Protein AF-A0A498JSY7-F1 (afdb_monomer_lite)

Foldseek 3Di:
DADPPDDDDDDQAPLCVLQVCLVVVVLVVCVVVVNFKDKDWAPPPVPPDDPVVQVVVLVVLVAQKEWEDEPPDPCDRRGTIMMGTSVLSVVCSVVVVQFDKDWDQDFDWDWDCDPHDIDIDGDPGRPGIDIHTGNLSSLLVGDQSRYFYFYFDPDPDDGDGDGDDRHVVSVCCNVCVNDPPVVVVVVLVVCQVVVDPPRDPDDDPVVDDDPVCPQADPVQEHEDEDAAQVVVVVCLVVQNHYAYEYDPPHDPVRLVVNLVSCVVSVHHYPCNCPPDDDDPDD

Organism: Malus domestica (NCBI:txid3750)

Sequence (282 aa):
MKSPWEILQLPVGSGGVFSLLSSNNVPENLSEMGVEYIEVCSTNPGHLGANSLLLGFGNLWKSDVGIQIFKGRKDYEESFDFIFSTNLMTKLTKQIDKLQFYATPKQNSHVEMAGKEWVDVTPSSPNSYEFGCSIYSALKACPSNKLCIMEEVSEYGGAVAEEVDREEAGQALQEAPERPQGLRQAQLEKTKGRKFKGCVLMPNIGYGSDKKTRHYLPNHFKKFVVHNVKELELLMMHNRTYCAEIAHNVSTRKRKEIVERAAQLDVVVTNKLARLRSQEDE

InterPro domains:
  IPR001515 Large ribosomal subunit protein eL32 [PF01655] (191-271)
  IPR001515 Large ribosomal subunit protein eL32 [PTHR23413] (191-282)
  IPR001515 Large ribosomal subunit protein eL32 [SM01393] (179-271)
  IPR001515 Large ribosomal subunit protein eL32 [cd00513] (190-271)
  IPR029044 Nucleotide-diphospho-sugar transferases [G3DSA:3.90.550.10] (1-191)
  IPR029044 Nucleotide-diphospho-sugar transferases [SSF53448] (1-152)
  IPR036351 Large ribosomal subunit protein eL32 superfamily [SSF52042] (193-280)

Secondary structure (DSSP, 8-state):
--BTTB-------TTHHHHHHHTTTHHHHHHHTT--EEEEE-S-GGG-S--HHHHHHHHHTT-SEEEEEETT-S-TTTS-EEEEEHHHHHHHHH-GGGSPEEEEEE---EEEEETTEEEEE--SS--EEEEEE-GGGGGGGS-GGGEEEEEE--SSS---EEEPPHHHHHHHHHH-TT-HHHHHHHHHHHHHHHT-TTSPPPP-GGGPPPTTTTTB-TTS-EEEEESSHHHHHTTTTTTTTEEEEE-TT--HHHHHHHHHHHHHTT--BTTTTTT-PPP---

pLDDT: mean 78.06, std 16.82, range [34.41, 95.56]

Radius of gyration: 31.65 Å; chains: 1; bounding box: 64×55×86 Å

Structure (mmCIF, N/CA/C/O backbone):
data_AF-A0A498JSY7-F1
#
_entry.id   AF-A0A498JSY7-F1
#
loop_
_atom_site.group_PDB
_atom_site.id
_atom_site.type_symbol
_atom_site.label_atom_id
_atom_site.label_alt_id
_atom_site.label_comp_id
_atom_site.label_asym_id
_atom_site.label_entity_id
_atom_site.label_seq_id
_atom_site.pdbx_PDB_ins_code
_atom_site.Cartn_x
_atom_site.Cartn_y
_atom_site.Cartn_z
_atom_site.occupancy
_atom_site.B_iso_or_equiv
_atom_site.auth_seq_id
_atom_site.auth_comp_id
_atom_site.auth_asym_id
_atom_site.auth_atom_id
_atom_site.pdbx_PDB_model_num
ATOM 1 N N . MET A 1 1 ? 27.949 -5.636 -26.215 1.00 83.69 1 MET A N 1
ATOM 2 C CA . MET A 1 1 ? 27.368 -6.743 -27.006 1.00 83.69 1 MET A CA 1
ATOM 3 C C . MET A 1 1 ? 27.196 -7.952 -26.104 1.00 83.69 1 MET A C 1
ATOM 5 O O . MET A 1 1 ? 28.043 -8.130 -25.240 1.00 83.69 1 MET A O 1
ATOM 9 N N . LYS A 1 2 ? 26.134 -8.750 -26.263 1.00 85.62 2 LYS A N 1
ATOM 10 C CA . LYS A 1 2 ? 25.968 -10.009 -25.511 1.00 85.62 2 LYS A CA 1
ATOM 11 C C . LYS A 1 2 ? 26.846 -11.122 -26.089 1.00 85.62 2 LYS A C 1
ATOM 13 O O . LYS A 1 2 ? 27.372 -11.936 -25.347 1.00 85.62 2 LYS A O 1
ATOM 18 N N . SER A 1 3 ? 27.028 -11.117 -27.405 1.00 85.25 3 SER A N 1
ATOM 19 C CA . SER A 1 3 ? 27.998 -11.934 -28.139 1.00 85.25 3 SER A CA 1
ATOM 20 C C . SER A 1 3 ? 28.467 -11.151 -29.374 1.00 85.25 3 SER A C 1
ATOM 22 O O . SER A 1 3 ? 27.867 -10.118 -29.680 1.00 85.25 3 SER A O 1
ATOM 24 N N . PRO A 1 4 ? 29.501 -11.585 -30.116 1.00 85.38 4 PRO A N 1
ATOM 25 C CA . PRO A 1 4 ? 30.024 -10.825 -31.259 1.00 85.38 4 PRO A CA 1
ATOM 26 C C . PRO A 1 4 ? 28.986 -10.482 -32.342 1.00 85.38 4 PRO A C 1
ATOM 28 O O . PRO A 1 4 ? 29.168 -9.534 -33.101 1.00 85.38 4 PRO A O 1
ATOM 31 N N . TRP A 1 5 ? 27.884 -11.230 -32.396 1.00 87.25 5 TRP A N 1
ATOM 32 C CA . TRP A 1 5 ? 26.788 -11.073 -33.354 1.00 87.25 5 TRP A CA 1
ATOM 33 C C . TRP A 1 5 ? 25.429 -10.786 -32.689 1.00 87.25 5 TRP A C 1
ATOM 35 O O . TRP A 1 5 ? 24.420 -10.719 -33.385 1.00 87.25 5 TRP A O 1
ATOM 45 N N . GLU A 1 6 ? 25.371 -10.598 -31.365 1.00 89.44 6 GLU A N 1
ATOM 46 C CA . GLU A 1 6 ? 24.120 -10.376 -30.625 1.00 89.44 6 GLU A CA 1
ATOM 47 C C . GLU A 1 6 ? 24.194 -9.115 -29.755 1.00 89.44 6 GLU A C 1
ATOM 49 O O . GLU A 1 6 ? 25.065 -8.955 -28.889 1.00 89.44 6 GLU A O 1
ATOM 54 N N . ILE A 1 7 ? 23.235 -8.214 -29.962 1.00 89.12 7 ILE A N 1
ATOM 55 C CA . ILE A 1 7 ? 23.057 -7.026 -29.128 1.00 89.12 7 ILE A CA 1
ATOM 56 C C . ILE A 1 7 ? 22.356 -7.443 -27.835 1.00 89.12 7 ILE A C 1
ATOM 58 O O . ILE A 1 7 ? 21.435 -8.256 -27.847 1.00 89.12 7 ILE A O 1
ATOM 62 N N . LEU A 1 8 ? 22.783 -6.873 -26.708 1.00 84.94 8 LEU A N 1
ATOM 63 C CA . LEU A 1 8 ? 22.086 -7.069 -25.444 1.00 84.94 8 LEU A CA 1
ATOM 64 C C . LEU A 1 8 ? 20.728 -6.360 -25.512 1.00 84.94 8 LEU A C 1
ATOM 66 O O . LEU A 1 8 ? 20.677 -5.141 -25.668 1.00 84.94 8 LEU A O 1
ATOM 70 N N . GLN A 1 9 ? 19.647 -7.125 -25.406 1.00 86.81 9 GLN A N 1
ATOM 71 C CA . GLN A 1 9 ? 18.280 -6.614 -25.396 1.00 86.81 9 GLN A CA 1
ATOM 72 C C . GLN A 1 9 ? 17.588 -7.051 -24.107 1.00 86.81 9 GLN A C 1
ATOM 74 O O . GLN A 1 9 ? 17.725 -8.198 -23.681 1.00 86.81 9 GLN A O 1
ATOM 79 N N . LEU A 1 10 ? 16.850 -6.128 -23.500 1.00 85.06 10 LEU A N 1
ATOM 80 C CA . LEU A 1 10 ? 16.018 -6.361 -22.325 1.00 85.06 10 LEU A CA 1
ATOM 81 C C . LEU A 1 10 ? 14.614 -5.808 -22.599 1.00 85.06 10 LEU A C 1
ATOM 83 O O . LEU A 1 10 ? 14.477 -4.864 -23.385 1.00 85.06 10 LEU A O 1
ATOM 87 N N . PRO A 1 11 ? 13.565 -6.400 -22.004 1.00 86.25 11 PRO A N 1
ATOM 88 C CA . PRO A 1 11 ? 12.212 -5.887 -22.153 1.00 86.25 11 PRO A CA 1
ATOM 89 C C . PRO A 1 11 ? 12.101 -4.492 -21.533 1.00 86.25 11 PRO A C 1
ATOM 91 O O . PRO A 1 11 ? 12.600 -4.244 -20.442 1.00 86.25 11 PRO A O 1
ATOM 94 N N . VAL A 1 12 ? 11.373 -3.599 -22.201 1.00 86.69 12 VAL A N 1
ATOM 95 C CA . VAL A 1 12 ? 11.198 -2.194 -21.788 1.00 86.69 12 VAL A CA 1
ATOM 96 C C . VAL A 1 12 ? 10.297 -2.004 -20.556 1.00 86.69 12 VAL A C 1
ATOM 98 O O . VAL A 1 12 ? 9.972 -0.875 -20.218 1.00 86.69 12 VAL A O 1
ATOM 101 N N . GLY A 1 13 ? 9.857 -3.073 -19.888 1.00 87.44 13 GLY A N 1
ATOM 102 C CA . GLY A 1 13 ? 8.933 -3.012 -18.748 1.00 87.44 13 GLY A CA 1
ATOM 103 C C . GLY A 1 13 ? 7.445 -3.012 -19.132 1.00 87.44 13 GLY A C 1
ATOM 104 O O . GLY A 1 13 ? 7.068 -3.365 -20.252 1.00 87.44 13 GLY A O 1
ATOM 105 N N . SER A 1 14 ? 6.580 -2.638 -18.180 1.00 87.00 14 SER A N 1
ATOM 106 C CA . SER A 1 14 ? 5.113 -2.743 -18.297 1.00 87.00 14 SER A CA 1
ATOM 107 C C . SER A 1 14 ? 4.505 -1.826 -19.366 1.00 87.00 14 SER A C 1
ATOM 109 O O . SER A 1 14 ? 3.503 -2.180 -19.984 1.00 87.00 14 SER A O 1
ATOM 111 N N . GLY A 1 15 ? 5.142 -0.692 -19.666 1.00 87.12 15 GLY A N 1
ATOM 112 C CA . GLY A 1 15 ? 4.750 0.206 -20.757 1.00 87.12 15 GLY A CA 1
ATOM 113 C C . GLY A 1 15 ? 4.913 -0.410 -22.153 1.00 87.12 15 GLY A C 1
ATOM 114 O O . GLY A 1 15 ? 4.311 0.070 -23.113 1.00 87.12 15 GLY A O 1
ATOM 115 N N . GLY A 1 16 ? 5.650 -1.520 -22.278 1.00 87.62 16 GLY A N 1
ATOM 116 C CA . GLY A 1 16 ? 5.771 -2.273 -23.529 1.00 87.62 16 GLY A CA 1
ATOM 117 C C . GLY A 1 16 ? 4.441 -2.820 -24.063 1.00 87.62 16 GLY A C 1
ATOM 118 O O . GLY A 1 16 ? 4.337 -3.097 -25.260 1.00 87.62 16 GLY A O 1
ATOM 119 N N . VAL A 1 17 ? 3.405 -2.912 -23.218 1.00 88.62 17 VAL A N 1
ATOM 120 C CA . VAL A 1 17 ? 2.065 -3.381 -23.608 1.00 88.62 17 VAL A CA 1
ATOM 121 C C . VAL A 1 17 ? 1.465 -2.565 -24.759 1.00 88.62 17 VAL A C 1
ATOM 123 O O . VAL A 1 17 ? 0.857 -3.137 -25.659 1.00 88.62 17 VAL A O 1
ATOM 126 N N . PHE A 1 18 ? 1.698 -1.249 -24.805 1.00 89.50 18 PHE A N 1
ATOM 127 C CA . PHE A 1 18 ? 1.156 -0.388 -25.863 1.00 89.50 18 PHE A CA 1
ATOM 128 C C . PHE A 1 18 ? 1.780 -0.694 -27.231 1.00 89.50 18 PHE A C 1
ATOM 130 O O . PHE A 1 18 ? 1.082 -0.714 -28.243 1.00 89.50 18 PHE A O 1
ATOM 137 N N . SER A 1 19 ? 3.080 -1.000 -27.261 1.00 88.31 19 SER A N 1
ATOM 138 C CA . SER A 1 19 ? 3.775 -1.424 -28.483 1.00 88.31 19 SER A CA 1
ATOM 139 C C . SER A 1 19 ? 3.296 -2.802 -28.955 1.00 88.31 19 SER A C 1
ATOM 141 O O . SER A 1 19 ? 3.028 -3.013 -30.143 1.00 88.31 19 SER A O 1
ATOM 143 N N . LEU A 1 20 ? 3.098 -3.728 -28.010 1.00 88.38 20 LEU A N 1
ATOM 144 C CA . LEU A 1 20 ? 2.599 -5.073 -28.292 1.00 88.38 20 LEU A CA 1
ATOM 145 C C . LEU A 1 20 ? 1.181 -5.047 -28.888 1.00 88.38 20 LEU A C 1
ATOM 147 O O . LEU A 1 20 ? 0.911 -5.734 -29.871 1.00 88.38 20 LEU A O 1
ATOM 151 N N . LEU A 1 21 ? 0.289 -4.231 -28.319 1.00 87.94 21 LEU A N 1
ATOM 152 C CA . LEU A 1 21 ? -1.087 -4.078 -28.800 1.00 87.94 21 LEU A CA 1
ATOM 153 C C . LEU A 1 21 ? -1.153 -3.373 -30.163 1.00 87.94 21 LEU A C 1
ATOM 155 O O . LEU A 1 21 ? -1.973 -3.750 -31.001 1.00 87.94 21 LEU A O 1
ATOM 159 N N . SER A 1 22 ? -0.269 -2.397 -30.400 1.00 87.31 22 SER A N 1
ATOM 160 C CA . SER A 1 22 ? -0.161 -1.685 -31.682 1.00 87.31 22 SER A CA 1
ATOM 161 C C . SER A 1 22 ? 0.229 -2.622 -32.830 1.00 87.31 22 SER A C 1
ATOM 163 O O . SER A 1 22 ? -0.376 -2.591 -33.898 1.00 87.31 22 SER A O 1
ATOM 165 N N . SER A 1 23 ? 1.173 -3.537 -32.584 1.00 81.62 23 SER A N 1
ATOM 166 C CA . SER A 1 23 ? 1.742 -4.425 -33.612 1.00 81.62 23 SER A CA 1
ATOM 167 C C . SER A 1 23 ? 0.716 -5.336 -34.305 1.00 81.62 23 SER A C 1
ATOM 169 O O . SER A 1 23 ? 0.957 -5.790 -35.420 1.00 81.62 23 SER A O 1
ATOM 171 N N . ASN A 1 24 ? -0.430 -5.587 -33.667 1.00 79.50 24 ASN A N 1
ATOM 172 C CA . ASN A 1 24 ? -1.482 -6.479 -34.160 1.00 79.50 24 ASN A CA 1
ATOM 173 C C . ASN A 1 24 ? -2.818 -5.754 -34.435 1.00 79.50 24 ASN A C 1
ATOM 175 O O . ASN A 1 24 ? -3.828 -6.426 -34.644 1.00 79.50 24 ASN A O 1
ATOM 179 N N . ASN A 1 25 ? -2.851 -4.410 -34.397 1.00 84.69 25 ASN A N 1
ATOM 180 C CA . ASN A 1 25 ? -4.079 -3.593 -34.472 1.00 84.69 25 ASN A CA 1
ATOM 181 C C . ASN A 1 25 ? -5.187 -4.089 -33.521 1.00 84.69 25 ASN A C 1
ATOM 183 O O . ASN A 1 25 ? -6.375 -4.092 -33.845 1.00 84.69 25 ASN A O 1
ATOM 187 N N . VAL A 1 26 ? -4.791 -4.592 -32.347 1.00 88.44 26 VAL A N 1
ATOM 188 C CA . VAL A 1 26 ? -5.721 -5.221 -31.399 1.00 88.44 26 VAL A CA 1
ATOM 189 C C . VAL A 1 26 ? -6.769 -4.222 -30.906 1.00 88.44 26 VAL A C 1
ATOM 191 O O . VAL A 1 26 ? -7.946 -4.576 -30.920 1.00 88.44 26 VAL A O 1
ATOM 194 N N . PRO A 1 27 ? -6.416 -2.983 -30.508 1.00 87.81 27 PRO A N 1
ATOM 195 C CA . PRO A 1 27 ? -7.407 -2.020 -30.038 1.00 87.81 27 PRO A CA 1
ATOM 196 C C . PRO A 1 27 ? -8.436 -1.638 -31.107 1.00 87.81 27 PRO A C 1
ATOM 198 O O . PRO A 1 27 ? -9.611 -1.486 -30.782 1.00 87.81 27 PRO A O 1
ATOM 201 N N . GLU A 1 28 ? -8.019 -1.508 -32.369 1.00 88.38 28 GLU A N 1
ATOM 202 C CA . GLU A 1 28 ? -8.908 -1.242 -33.501 1.00 88.38 28 GLU A CA 1
ATOM 203 C C . GLU A 1 28 ? -9.890 -2.399 -33.716 1.00 88.38 28 GLU A C 1
ATOM 205 O O . GLU A 1 28 ? -11.099 -2.176 -33.739 1.00 88.38 28 GLU A O 1
ATOM 210 N N . ASN A 1 29 ? -9.388 -3.637 -33.764 1.00 91.00 29 ASN A N 1
ATOM 211 C CA . ASN A 1 29 ? -10.225 -4.827 -33.928 1.00 91.00 29 ASN A CA 1
ATOM 212 C C . ASN A 1 29 ? -11.233 -4.974 -32.775 1.00 91.00 29 ASN A C 1
ATOM 214 O O . ASN A 1 29 ? -12.403 -5.282 -32.993 1.00 91.00 29 ASN A O 1
ATOM 218 N N . LEU A 1 30 ? -10.803 -4.717 -31.535 1.00 91.12 30 LEU A N 1
ATOM 219 C CA . LEU A 1 30 ? -11.684 -4.746 -30.365 1.00 91.12 30 LEU A CA 1
ATOM 220 C C . LEU A 1 30 ? -12.754 -3.649 -30.437 1.00 91.12 30 LEU A C 1
ATOM 222 O O . LEU A 1 30 ? -13.912 -3.901 -30.103 1.00 91.12 30 LEU A O 1
ATOM 226 N N . SER A 1 31 ? -12.398 -2.458 -30.921 1.00 89.94 31 SER A N 1
ATOM 227 C CA . SER A 1 31 ? -13.361 -1.380 -31.144 1.00 89.94 31 SER A CA 1
ATOM 228 C C . SER A 1 31 ? -14.400 -1.748 -32.208 1.00 89.94 31 SER A C 1
ATOM 230 O O . SER A 1 31 ? -15.574 -1.434 -32.027 1.00 89.94 31 SER A O 1
ATOM 232 N N . GLU A 1 32 ? -14.007 -2.422 -33.293 1.00 91.25 32 GLU A N 1
ATOM 233 C CA . GLU A 1 32 ? -14.933 -2.910 -34.331 1.00 91.25 32 GLU A CA 1
ATOM 234 C C . GLU A 1 32 ? -15.887 -3.987 -33.800 1.00 91.25 32 GLU A C 1
ATOM 236 O O . GLU A 1 32 ? -17.057 -4.031 -34.177 1.00 91.25 32 GLU A O 1
ATOM 241 N N . MET A 1 33 ? -15.416 -4.815 -32.866 1.00 92.50 33 MET A N 1
ATOM 242 C CA . MET A 1 33 ? -16.235 -5.803 -32.158 1.00 92.50 33 MET A CA 1
ATOM 243 C C . MET A 1 33 ? -17.178 -5.183 -31.111 1.00 92.50 33 MET A C 1
ATOM 245 O O . MET A 1 33 ? -17.948 -5.911 -30.483 1.00 92.50 33 MET A O 1
ATOM 249 N N . GLY A 1 34 ? -17.138 -3.861 -30.911 1.00 90.44 34 GLY A N 1
ATOM 250 C CA . GLY A 1 34 ? -17.976 -3.154 -29.942 1.00 90.44 34 GLY A CA 1
ATOM 251 C C . GLY A 1 34 ? -17.471 -3.229 -28.499 1.00 90.44 34 GLY A C 1
ATOM 252 O O . GLY A 1 34 ? -18.245 -3.016 -27.570 1.00 90.44 34 GLY A O 1
ATOM 253 N N . VAL A 1 35 ? -16.189 -3.540 -28.284 1.00 91.44 35 VAL A N 1
ATOM 254 C CA . VAL A 1 35 ? -15.577 -3.494 -26.952 1.00 91.44 35 VAL A CA 1
ATOM 255 C C . VAL A 1 35 ? -15.316 -2.035 -26.569 1.00 91.44 35 VAL A C 1
ATOM 257 O O . VAL A 1 35 ? -14.652 -1.292 -27.291 1.00 91.44 35 VAL A O 1
ATOM 260 N N . GLU A 1 36 ? -15.828 -1.612 -25.415 1.00 89.06 36 GLU A N 1
ATOM 261 C CA . GLU A 1 36 ? -15.683 -0.228 -24.934 1.00 89.06 36 GLU A CA 1
ATOM 262 C C . GLU A 1 36 ? -14.443 -0.031 -24.050 1.00 89.06 36 GLU A C 1
ATOM 264 O O . GLU A 1 36 ? -13.826 1.040 -24.052 1.00 89.06 36 GLU A O 1
ATOM 269 N N . TYR A 1 37 ? -14.054 -1.078 -23.317 1.00 90.19 37 TYR A N 1
ATOM 270 C CA . TYR A 1 37 ? -13.011 -1.040 -22.296 1.00 90.19 37 TYR A CA 1
ATOM 271 C C . TYR A 1 37 ? -12.094 -2.263 -22.376 1.00 90.19 37 TYR A C 1
ATOM 273 O O . TYR A 1 37 ? -12.544 -3.375 -22.642 1.00 90.19 37 TYR A O 1
ATOM 281 N N . ILE A 1 38 ? -10.806 -2.048 -22.114 1.00 90.56 38 ILE A N 1
ATOM 282 C CA . ILE A 1 38 ? -9.756 -3.067 -22.068 1.00 90.56 38 ILE A CA 1
ATOM 283 C C . ILE A 1 38 ? -9.117 -3.021 -20.683 1.00 90.56 38 ILE A C 1
ATOM 285 O O . ILE A 1 38 ? -8.609 -1.979 -20.270 1.00 90.56 38 ILE A O 1
ATOM 289 N N . GLU A 1 39 ? -9.122 -4.150 -19.987 1.00 89.38 39 GLU A N 1
ATOM 290 C CA . GLU A 1 39 ? -8.428 -4.327 -18.713 1.00 89.38 39 GLU A CA 1
ATOM 291 C C . GLU A 1 39 ? -6.996 -4.823 -18.962 1.00 89.38 39 GLU A C 1
ATOM 293 O O . GLU A 1 39 ? -6.761 -5.718 -19.776 1.00 89.38 39 GLU A O 1
ATOM 298 N N . VAL A 1 40 ? -6.029 -4.208 -18.286 1.00 88.81 40 VAL A N 1
ATOM 299 C CA . VAL A 1 40 ? -4.604 -4.525 -18.345 1.00 88.81 40 VAL A CA 1
ATOM 300 C C . VAL A 1 40 ? -4.104 -4.673 -16.914 1.00 88.81 40 VAL A C 1
ATOM 302 O O . VAL A 1 40 ? -3.894 -3.686 -16.206 1.00 88.81 40 VAL A O 1
ATOM 305 N N . CYS A 1 41 ? -3.889 -5.915 -16.498 1.00 84.62 41 CYS A N 1
ATOM 306 C CA . CYS A 1 41 ? -3.487 -6.259 -15.142 1.00 84.62 41 CYS A CA 1
ATOM 307 C C . CYS A 1 41 ? -2.184 -7.071 -15.113 1.00 84.62 41 CYS A C 1
ATOM 309 O O . CYS A 1 41 ? -1.767 -7.683 -16.100 1.00 84.62 41 CYS A O 1
ATOM 311 N N . SER A 1 42 ? -1.515 -7.053 -13.961 1.00 79.62 42 SER A N 1
ATOM 312 C CA . SER A 1 42 ? -0.357 -7.907 -13.685 1.00 79.62 42 SER A CA 1
ATOM 313 C C . SER A 1 42 ? -0.785 -9.366 -13.477 1.00 79.62 42 SER A C 1
ATOM 315 O O . SER A 1 42 ? -1.835 -9.642 -12.904 1.00 79.62 42 SER A O 1
ATOM 317 N N . THR A 1 43 ? 0.066 -10.324 -13.856 1.00 73.00 43 THR A N 1
ATOM 318 C CA . THR A 1 43 ? -0.185 -11.777 -13.739 1.00 73.00 43 THR A CA 1
ATOM 319 C C . THR A 1 43 ? -0.182 -12.309 -12.300 1.00 73.00 43 THR A C 1
ATOM 321 O O . THR A 1 43 ? -0.254 -13.519 -12.080 1.00 73.00 43 THR A O 1
ATOM 324 N N . ASN A 1 44 ? -0.055 -11.436 -11.302 1.00 65.38 44 ASN A N 1
ATOM 325 C CA . ASN A 1 44 ? -0.045 -11.825 -9.899 1.00 65.38 44 ASN A CA 1
ATOM 326 C C . ASN A 1 44 ? -1.415 -12.412 -9.481 1.00 65.38 44 ASN A C 1
ATOM 328 O O . ASN A 1 44 ? -2.450 -11.802 -9.746 1.00 65.38 44 ASN A O 1
ATOM 332 N N . PRO A 1 45 ? -1.457 -13.554 -8.762 1.00 54.16 45 PRO A N 1
ATOM 333 C CA . PRO A 1 45 ? -2.689 -14.319 -8.514 1.00 54.16 45 PRO A CA 1
ATOM 334 C C . PRO A 1 45 ? -3.752 -13.595 -7.666 1.00 54.16 45 PRO A C 1
ATOM 336 O O . PRO A 1 45 ? -4.871 -14.082 -7.555 1.00 54.16 45 PRO A O 1
ATOM 339 N N . GLY A 1 46 ? -3.431 -12.432 -7.085 1.00 55.44 46 GLY A N 1
ATOM 340 C CA . GLY A 1 46 ? -4.398 -11.563 -6.401 1.00 55.44 46 GLY A CA 1
ATOM 341 C C . GLY A 1 46 ? -5.240 -10.675 -7.329 1.00 55.44 46 GLY A C 1
ATOM 342 O O . GLY A 1 46 ? -6.131 -10.000 -6.831 1.00 55.44 46 GLY A O 1
ATOM 343 N N . HIS A 1 47 ? -4.963 -10.668 -8.639 1.00 53.03 47 HIS A N 1
ATOM 344 C CA . HIS A 1 47 ? -5.623 -9.824 -9.652 1.00 53.03 47 HIS A CA 1
ATOM 345 C C . HIS A 1 47 ? -6.324 -10.659 -10.741 1.00 53.03 47 HIS A C 1
ATOM 347 O O . HIS A 1 47 ? -6.624 -10.166 -11.824 1.00 53.03 47 HIS A O 1
ATOM 353 N N . LEU A 1 48 ? -6.527 -11.961 -10.495 1.00 47.06 48 LEU A N 1
ATOM 354 C CA . LEU A 1 48 ? -7.018 -12.904 -11.497 1.00 47.06 48 LEU A CA 1
ATOM 355 C C . LEU A 1 48 ? -8.555 -12.922 -11.530 1.00 47.06 48 LEU A C 1
ATOM 357 O O . LEU A 1 48 ? -9.199 -13.746 -10.884 1.00 47.06 48 LEU A O 1
ATOM 361 N N . GLY A 1 49 ? -9.143 -12.002 -12.286 1.00 52.53 49 GLY A N 1
ATOM 362 C CA . GLY A 1 49 ? -10.579 -11.961 -12.559 1.00 52.53 49 GLY A CA 1
ATOM 363 C C . GLY A 1 49 ? -11.011 -10.560 -12.959 1.00 52.53 49 GLY A C 1
ATOM 364 O O . GLY A 1 49 ? -10.547 -9.605 -12.352 1.00 52.53 49 GLY A O 1
ATOM 365 N N . ALA A 1 50 ? -11.887 -10.448 -13.962 1.00 56.12 50 ALA A N 1
ATOM 366 C CA . ALA A 1 50 ? -12.382 -9.158 -14.433 1.00 56.12 50 ALA A CA 1
ATOM 367 C C . ALA A 1 50 ? -12.924 -8.340 -13.256 1.00 56.12 50 ALA A C 1
ATOM 369 O O . ALA A 1 50 ? -13.943 -8.726 -12.659 1.00 56.12 50 ALA A O 1
ATOM 370 N N . ASN A 1 51 ? -12.257 -7.234 -12.909 1.00 65.44 51 ASN A N 1
ATOM 371 C CA . ASN A 1 51 ? -12.669 -6.379 -11.805 1.00 65.44 51 ASN A CA 1
ATOM 372 C C . ASN A 1 51 ? -13.941 -5.629 -12.205 1.00 65.44 51 ASN A C 1
ATOM 374 O O . ASN A 1 51 ? -13.944 -4.468 -12.609 1.00 65.44 51 ASN A O 1
ATOM 378 N N . SER A 1 52 ? -15.072 -6.322 -12.061 1.00 70.81 52 SER A N 1
ATOM 379 C CA . SER A 1 52 ? -16.406 -5.838 -12.428 1.00 70.81 52 SER A CA 1
ATOM 380 C C . SER A 1 52 ? -16.756 -4.540 -11.694 1.00 70.81 52 SER A C 1
ATOM 382 O O . SER A 1 52 ? -17.504 -3.715 -12.213 1.00 70.81 52 SER A O 1
ATOM 384 N N . LEU A 1 53 ? -16.180 -4.336 -10.503 1.00 73.75 53 LEU A N 1
ATOM 385 C CA . LEU A 1 53 ? -16.288 -3.096 -9.737 1.00 73.75 53 LEU A CA 1
ATOM 386 C C . LEU A 1 53 ? -15.529 -1.943 -10.398 1.00 73.75 53 LEU A C 1
ATOM 388 O O . LEU A 1 53 ? -16.113 -0.877 -10.573 1.00 73.75 53 LEU A O 1
ATOM 392 N N . LEU A 1 54 ? -14.275 -2.154 -10.812 1.00 76.31 54 LEU A N 1
ATOM 393 C CA . LEU A 1 54 ? -13.482 -1.132 -11.498 1.00 76.31 54 LEU A CA 1
ATOM 394 C C . LEU A 1 54 ? -14.115 -0.770 -12.845 1.00 76.31 54 LEU A C 1
ATOM 396 O O . LEU A 1 54 ? -14.243 0.410 -13.165 1.00 76.31 54 LEU A O 1
ATOM 400 N N . LEU A 1 55 ? -14.579 -1.774 -13.597 1.00 81.19 55 LEU A N 1
ATOM 401 C CA . LEU A 1 55 ? -15.269 -1.577 -14.871 1.00 81.19 55 LEU A CA 1
ATOM 402 C C . LEU A 1 55 ? -16.590 -0.817 -14.687 1.00 81.19 55 LEU A C 1
ATOM 404 O O . LEU A 1 55 ? -16.851 0.156 -15.393 1.00 81.19 55 LEU A O 1
ATOM 408 N N . GLY A 1 56 ? -17.415 -1.232 -13.720 1.00 78.06 56 GLY A N 1
ATOM 409 C CA . GLY A 1 56 ? -18.679 -0.566 -13.403 1.00 78.06 56 GLY A CA 1
ATOM 410 C C . GLY A 1 56 ? -18.475 0.879 -12.950 1.00 78.06 56 GLY A C 1
ATOM 411 O O . GLY A 1 56 ? -19.203 1.773 -13.381 1.00 78.06 56 GLY A O 1
ATOM 412 N N . PHE A 1 57 ? -17.446 1.125 -12.138 1.00 72.62 57 PHE A N 1
ATOM 413 C CA . PHE A 1 57 ? -17.069 2.461 -11.694 1.00 72.62 57 PHE A CA 1
ATOM 414 C C . PHE A 1 57 ? -16.580 3.319 -12.868 1.00 72.62 57 PHE A C 1
ATOM 416 O O . PHE A 1 57 ? -17.080 4.425 -13.066 1.00 72.62 57 PHE A O 1
ATOM 423 N N . GLY A 1 58 ? -15.678 2.798 -13.703 1.00 74.81 58 GLY A N 1
ATOM 424 C CA . GLY A 1 58 ? -15.184 3.492 -14.894 1.00 74.81 58 GLY A CA 1
ATOM 425 C C . GLY A 1 58 ? -16.299 3.873 -15.872 1.00 74.81 58 GLY A C 1
ATOM 426 O O . GLY A 1 58 ? -16.316 5.001 -16.369 1.00 74.81 58 GLY A O 1
ATOM 427 N N . ASN A 1 59 ? -17.273 2.981 -16.084 1.00 80.44 59 ASN A N 1
ATOM 428 C CA . ASN A 1 59 ? -18.428 3.245 -16.943 1.00 80.44 59 ASN A CA 1
ATOM 429 C C . ASN A 1 59 ? -19.372 4.306 -16.343 1.00 80.44 59 ASN A C 1
ATOM 431 O O . ASN A 1 59 ? -19.765 5.248 -17.032 1.00 80.44 59 ASN A O 1
ATOM 435 N N . LEU A 1 60 ? -19.679 4.221 -15.040 1.00 76.06 60 LEU A N 1
ATOM 436 C CA . LEU A 1 60 ? -20.501 5.223 -14.346 1.00 76.06 60 LEU A CA 1
ATOM 437 C C . LEU A 1 60 ? -19.929 6.639 -14.507 1.00 76.06 60 LEU A C 1
ATOM 439 O O . LEU A 1 60 ? -20.677 7.598 -14.713 1.00 76.06 60 LEU A O 1
ATOM 443 N N . TRP A 1 61 ? -18.603 6.760 -14.450 1.00 70.88 61 TRP A N 1
ATOM 444 C CA . TRP A 1 61 ? -17.898 8.034 -14.566 1.00 70.88 61 TRP A CA 1
ATOM 445 C C . TRP A 1 61 ? -17.526 8.424 -15.998 1.00 70.88 61 TRP A C 1
ATOM 447 O O . TRP A 1 61 ? -17.017 9.526 -16.206 1.00 70.88 61 TRP A O 1
ATOM 457 N N . LYS A 1 62 ? -17.806 7.568 -16.992 1.00 82.75 62 LYS A N 1
ATOM 458 C CA . LYS A 1 62 ? -17.375 7.740 -18.391 1.00 82.75 62 LYS A CA 1
ATOM 459 C C . LYS A 1 62 ? -15.883 8.083 -18.488 1.00 82.75 62 LYS A C 1
ATOM 461 O O . LYS A 1 62 ? -15.485 8.975 -19.253 1.00 82.75 62 LYS A O 1
ATOM 466 N N . SER A 1 63 ? -15.086 7.403 -17.669 1.00 84.25 63 SER A N 1
ATOM 467 C CA . SER A 1 63 ? -13.643 7.593 -17.567 1.00 84.25 63 SER A CA 1
ATOM 468 C C . SER A 1 63 ? -12.922 6.948 -18.744 1.00 84.25 63 SER A C 1
ATOM 470 O O . SER A 1 63 ? -13.361 5.925 -19.267 1.00 84.25 63 SER A O 1
ATOM 472 N N . ASP A 1 64 ? -11.805 7.548 -19.148 1.00 87.00 64 ASP A N 1
ATOM 473 C CA . ASP A 1 64 ? -10.943 7.008 -20.200 1.00 87.00 64 ASP A CA 1
ATOM 474 C C . ASP A 1 64 ? -9.875 6.073 -19.604 1.00 87.00 64 ASP A C 1
ATOM 476 O O . ASP A 1 64 ? -9.429 5.148 -20.283 1.00 87.00 64 ASP A O 1
ATOM 480 N N . VAL A 1 65 ? -9.499 6.290 -18.334 1.00 88.94 65 VAL A N 1
ATOM 481 C CA . VAL A 1 65 ? -8.614 5.413 -17.552 1.00 88.94 65 VAL A CA 1
ATOM 482 C C . VAL A 1 65 ? -9.209 5.156 -16.174 1.00 88.94 65 VAL A C 1
ATOM 484 O O . VAL A 1 65 ? -9.596 6.099 -15.484 1.00 88.94 65 VAL A O 1
ATOM 487 N N . GLY A 1 66 ? -9.207 3.898 -15.749 1.00 86.12 66 GLY A N 1
ATOM 488 C CA . GLY A 1 66 ? -9.420 3.469 -14.375 1.00 86.12 66 GLY A CA 1
ATOM 489 C C . GLY A 1 66 ? -8.187 2.787 -13.805 1.00 86.12 66 GLY A C 1
ATOM 490 O O . GLY A 1 66 ? -7.517 2.046 -14.515 1.00 86.12 66 GLY A O 1
ATOM 491 N N . ILE A 1 67 ? -7.883 3.039 -12.533 1.00 85.50 67 ILE A N 1
ATOM 492 C CA . ILE A 1 67 ? -6.775 2.396 -11.818 1.00 85.50 67 ILE A CA 1
ATOM 493 C C . ILE A 1 67 ? -7.293 1.839 -10.501 1.00 85.50 67 ILE A C 1
ATOM 495 O O . ILE A 1 67 ? -7.927 2.572 -9.739 1.00 85.50 67 ILE A O 1
ATOM 499 N N . GLN A 1 68 ? -6.962 0.588 -10.197 1.00 78.62 68 GLN A N 1
ATOM 500 C CA . GLN A 1 68 ? -7.154 0.027 -8.864 1.00 78.62 68 GLN A CA 1
ATOM 501 C C . GLN A 1 68 ? -5.850 0.053 -8.068 1.00 78.62 68 GLN A C 1
ATOM 503 O O . GLN A 1 68 ? -4.802 -0.411 -8.519 1.00 78.62 68 GLN A O 1
ATOM 508 N N . ILE A 1 69 ? -5.914 0.625 -6.866 1.00 73.75 69 ILE A N 1
ATOM 509 C CA . ILE A 1 69 ? -4.778 0.747 -5.952 1.00 73.75 69 ILE A CA 1
ATOM 510 C C . ILE A 1 69 ? -5.037 -0.117 -4.717 1.00 73.75 69 ILE A C 1
ATOM 512 O O . ILE A 1 69 ? -6.071 0.001 -4.061 1.00 73.75 69 ILE A O 1
ATOM 516 N N . PHE A 1 70 ? -4.060 -0.958 -4.375 1.00 66.06 70 PHE A N 1
ATOM 517 C CA . PHE A 1 70 ? -4.121 -1.859 -3.225 1.00 66.06 70 PHE A CA 1
ATOM 518 C C . PHE A 1 70 ? -3.415 -1.256 -2.007 1.00 66.06 70 PHE A C 1
ATOM 520 O O . PHE A 1 70 ? -2.253 -0.833 -2.067 1.00 66.06 70 PHE A O 1
ATOM 527 N N . LYS A 1 71 ? -4.095 -1.258 -0.860 1.00 57.38 71 LYS A N 1
ATOM 528 C CA . LYS A 1 71 ? -3.531 -0.793 0.410 1.00 57.38 71 LYS A CA 1
ATOM 529 C C . LYS A 1 71 ? -2.437 -1.753 0.906 1.00 57.38 71 LYS A C 1
ATOM 531 O O . LYS A 1 71 ? -2.643 -2.956 1.008 1.00 57.38 71 LYS A O 1
ATOM 536 N N . GLY A 1 72 ? -1.266 -1.216 1.262 1.00 52.69 72 GLY A N 1
ATOM 537 C CA . GLY A 1 72 ? -0.220 -1.953 1.992 1.00 52.69 72 GLY A CA 1
ATOM 538 C C . GLY A 1 72 ? 0.906 -2.590 1.166 1.00 52.69 72 GLY A C 1
ATOM 539 O O . GLY A 1 72 ? 1.875 -3.046 1.771 1.00 52.69 72 GLY A O 1
ATOM 540 N N . ARG A 1 73 ? 0.861 -2.570 -0.175 1.00 52.19 73 ARG A N 1
ATOM 541 C CA . ARG A 1 73 ? 2.012 -2.974 -1.007 1.00 52.19 73 ARG A CA 1
ATOM 542 C C . ARG A 1 73 ? 2.930 -1.785 -1.313 1.00 52.19 73 ARG A C 1
ATOM 544 O O . ARG A 1 73 ? 2.463 -0.665 -1.547 1.00 52.19 73 ARG A O 1
ATOM 551 N N . LYS A 1 74 ? 4.244 -2.026 -1.250 1.00 51.06 74 LYS A N 1
ATOM 552 C CA . LYS A 1 74 ? 5.290 -1.039 -1.576 1.00 51.06 74 LYS A CA 1
ATOM 553 C C . LYS A 1 74 ? 5.713 -1.098 -3.048 1.00 51.06 74 LYS A C 1
ATOM 555 O O . LYS A 1 74 ? 6.245 -0.108 -3.542 1.00 51.06 74 LYS A O 1
ATOM 560 N N . ASP A 1 75 ? 5.395 -2.193 -3.734 1.00 55.47 75 ASP A N 1
ATOM 561 C CA . ASP A 1 75 ? 5.889 -2.490 -5.079 1.00 55.47 75 ASP A CA 1
ATOM 562 C C . ASP A 1 75 ? 4.791 -2.203 -6.115 1.00 55.47 75 ASP A C 1
ATOM 564 O O . ASP A 1 75 ? 4.005 -3.072 -6.493 1.00 55.47 75 ASP A O 1
ATOM 568 N N . TYR A 1 76 ? 4.686 -0.933 -6.521 1.00 57.19 76 TYR A N 1
ATOM 569 C CA . TYR A 1 76 ? 3.650 -0.445 -7.446 1.00 57.19 76 TYR A CA 1
ATOM 570 C C . TYR A 1 76 ? 3.833 -0.953 -8.885 1.00 57.19 76 TYR A C 1
ATOM 572 O O . TYR A 1 76 ? 2.861 -1.042 -9.627 1.00 57.19 76 TYR A O 1
ATOM 580 N N . GLU A 1 77 ? 5.053 -1.321 -9.287 1.00 59.25 77 GLU A N 1
ATOM 581 C CA . GLU A 1 77 ? 5.312 -1.842 -10.638 1.00 59.25 77 GLU A CA 1
ATOM 582 C C . GLU A 1 77 ? 4.931 -3.318 -10.811 1.00 59.25 77 GLU A C 1
ATOM 584 O O . GLU A 1 77 ? 4.628 -3.743 -11.923 1.00 59.25 77 GLU A O 1
ATOM 589 N N . GLU A 1 78 ? 4.896 -4.102 -9.729 1.00 60.97 78 GLU A N 1
ATOM 590 C CA . GLU A 1 78 ? 4.621 -5.546 -9.793 1.00 60.97 78 GLU A CA 1
ATOM 591 C C . GLU A 1 78 ? 3.120 -5.877 -9.701 1.00 60.97 78 GLU A C 1
ATOM 593 O O . GLU A 1 78 ? 2.685 -6.990 -10.010 1.00 60.97 78 GLU A O 1
ATOM 598 N N . SER A 1 79 ? 2.306 -4.919 -9.259 1.00 70.81 79 SER A N 1
ATOM 599 C CA . SER A 1 79 ? 0.914 -5.115 -8.848 1.00 70.81 79 SER A CA 1
ATOM 600 C C . SER A 1 79 ? 0.059 -3.950 -9.341 1.00 70.81 79 SER A C 1
ATOM 602 O O . SER A 1 79 ? -0.315 -3.071 -8.561 1.00 70.81 79 SER A O 1
ATOM 604 N N . PHE A 1 80 ? -0.254 -3.949 -10.634 1.00 77.44 80 PHE A N 1
ATOM 605 C CA . PHE A 1 80 ? -1.141 -2.964 -11.240 1.00 77.44 80 PHE A CA 1
ATOM 606 C C . PHE A 1 80 ? -2.375 -3.612 -11.856 1.00 77.44 80 PHE A C 1
ATOM 608 O O . PHE A 1 80 ? -2.328 -4.749 -12.333 1.00 77.44 80 PHE A O 1
ATOM 615 N N . ASP A 1 81 ? -3.456 -2.841 -11.865 1.00 83.81 81 ASP A N 1
ATOM 616 C CA . ASP A 1 81 ? -4.685 -3.162 -12.565 1.00 83.81 81 ASP A CA 1
ATOM 617 C C . ASP A 1 81 ? -5.294 -1.874 -13.126 1.00 83.81 81 ASP A C 1
ATOM 619 O O . ASP A 1 81 ? -5.592 -0.923 -12.390 1.00 83.81 81 ASP A O 1
ATOM 623 N N . PHE A 1 82 ? -5.364 -1.825 -14.450 1.00 87.69 82 PHE A N 1
ATOM 624 C CA . PHE A 1 82 ? -5.796 -0.675 -15.218 1.00 87.69 82 PHE A CA 1
ATOM 625 C C . PHE A 1 82 ? -6.952 -1.054 -16.126 1.00 87.69 82 PHE A C 1
ATOM 627 O O . PHE A 1 82 ? -6.910 -2.070 -16.807 1.00 87.69 82 PHE A O 1
ATOM 634 N N . ILE A 1 83 ? -7.918 -0.155 -16.256 1.00 90.06 83 ILE A N 1
ATOM 635 C CA . ILE A 1 83 ? -8.917 -0.204 -17.317 1.00 90.06 83 ILE A CA 1
ATOM 636 C C . ILE A 1 83 ? -8.705 0.991 -18.229 1.00 90.06 83 ILE A C 1
ATOM 638 O O . ILE A 1 83 ? -8.624 2.127 -17.774 1.00 90.06 83 ILE A O 1
ATOM 642 N N . PHE A 1 84 ? -8.643 0.746 -19.528 1.00 91.25 84 PHE A N 1
ATOM 643 C CA . PHE A 1 84 ? -8.527 1.775 -20.547 1.00 91.25 84 PHE A CA 1
ATOM 644 C C . PHE A 1 84 ? -9.744 1.730 -21.458 1.00 91.25 84 PHE A C 1
ATOM 646 O O . PHE A 1 84 ? -10.146 0.660 -21.908 1.00 91.25 84 PHE A O 1
ATOM 653 N N . SER A 1 85 ? -10.302 2.888 -21.797 1.00 91.19 85 SER A N 1
ATOM 654 C CA . SER A 1 85 ? -11.235 2.965 -22.920 1.00 91.19 85 SER A CA 1
ATOM 655 C C . SER A 1 85 ? -10.516 2.586 -24.218 1.00 91.19 85 SER A C 1
ATOM 657 O O . SER A 1 85 ? -9.368 2.987 -24.437 1.00 91.19 85 SER A O 1
ATOM 659 N N . THR A 1 86 ? -11.195 1.876 -25.120 1.00 90.25 86 THR A N 1
ATOM 660 C CA . THR A 1 86 ? -10.663 1.544 -26.454 1.00 90.25 86 THR A CA 1
ATOM 661 C C . THR A 1 86 ? -10.266 2.788 -27.253 1.00 90.25 86 THR A C 1
ATOM 663 O O . THR A 1 86 ? -9.241 2.787 -27.938 1.00 90.25 86 THR A O 1
ATOM 666 N N . ASN A 1 87 ? -10.981 3.902 -27.078 1.00 88.69 87 ASN A N 1
ATOM 667 C CA . ASN A 1 87 ? -10.641 5.194 -27.683 1.00 88.69 87 ASN A CA 1
ATOM 668 C C . ASN A 1 87 ? -9.292 5.742 -27.198 1.00 88.69 87 ASN A C 1
ATOM 670 O O . ASN A 1 87 ? -8.503 6.275 -27.979 1.00 88.69 87 ASN A O 1
ATOM 674 N N . LEU A 1 88 ? -9.009 5.623 -25.900 1.00 89.31 88 LEU A N 1
ATOM 675 C CA . LEU A 1 88 ? -7.726 6.059 -25.361 1.00 89.31 88 LEU A CA 1
ATOM 676 C C . LEU A 1 88 ? -6.618 5.070 -25.721 1.00 89.31 88 LEU A C 1
ATOM 678 O O . LEU A 1 88 ? -5.518 5.498 -26.061 1.00 89.31 88 LEU A O 1
ATOM 682 N N . MET A 1 89 ? -6.907 3.768 -25.701 1.00 90.19 89 MET A N 1
ATOM 683 C CA . MET A 1 89 ? -5.943 2.735 -26.068 1.00 90.19 89 MET A CA 1
ATOM 684 C C . MET A 1 89 ? -5.474 2.904 -27.519 1.00 90.19 89 MET A C 1
ATOM 686 O O . MET A 1 89 ? -4.274 2.960 -27.759 1.00 90.19 89 MET A O 1
ATOM 690 N N . THR A 1 90 ? -6.393 3.099 -28.472 1.00 89.50 90 THR A N 1
ATOM 691 C CA . THR A 1 90 ? -6.055 3.384 -29.884 1.00 89.50 90 THR A CA 1
ATOM 692 C C . THR A 1 90 ? -5.255 4.681 -30.048 1.00 89.50 90 THR A C 1
ATOM 694 O O . THR A 1 90 ? -4.381 4.788 -30.909 1.00 89.50 90 THR A O 1
ATOM 697 N N . LYS A 1 91 ? -5.517 5.700 -29.219 1.00 89.06 91 LYS A N 1
ATOM 698 C CA . LYS A 1 91 ? -4.725 6.937 -29.208 1.00 89.06 91 LYS A CA 1
ATOM 699 C C . LYS A 1 91 ? -3.307 6.693 -28.682 1.00 89.06 91 LYS A C 1
ATOM 701 O O . LYS A 1 91 ? -2.361 7.230 -29.251 1.00 89.06 91 LYS A O 1
ATOM 706 N N . LEU A 1 92 ? -3.159 5.897 -27.624 1.00 88.75 92 LEU A N 1
ATOM 707 C CA . LEU A 1 92 ? -1.872 5.549 -27.018 1.00 88.75 92 LEU A CA 1
ATOM 708 C C . LEU A 1 92 ? -1.017 4.680 -27.948 1.00 88.75 92 LEU A C 1
ATOM 710 O O . LEU A 1 92 ? 0.169 4.958 -28.102 1.00 88.75 92 LEU A O 1
ATOM 714 N N . THR A 1 93 ? -1.606 3.697 -28.634 1.00 88.38 93 THR A N 1
ATOM 715 C CA . THR A 1 93 ? -0.887 2.850 -29.605 1.00 88.38 93 THR A CA 1
ATOM 716 C C . THR A 1 93 ? -0.405 3.617 -30.837 1.00 88.38 93 THR A C 1
ATOM 718 O O . THR A 1 93 ? 0.580 3.215 -31.455 1.00 88.38 93 THR A O 1
ATOM 721 N N . LYS A 1 94 ? -1.053 4.740 -31.172 1.00 87.19 94 LYS A N 1
ATOM 722 C CA . LYS A 1 94 ? -0.635 5.666 -32.241 1.00 87.19 94 LYS A CA 1
ATOM 723 C C . LYS A 1 94 ? 0.355 6.737 -31.778 1.00 87.19 94 LYS A C 1
ATOM 725 O O . LYS A 1 94 ? 0.989 7.362 -32.620 1.00 87.19 94 LYS A O 1
ATOM 730 N N . GLN A 1 95 ? 0.471 6.974 -30.469 1.00 84.50 95 GLN A N 1
ATOM 731 C CA . GLN A 1 95 ? 1.316 8.015 -29.864 1.00 84.50 95 GLN A CA 1
ATOM 732 C C . GLN A 1 95 ? 2.350 7.413 -28.900 1.00 84.50 95 GLN A C 1
ATOM 734 O O . GLN A 1 95 ? 2.569 7.930 -27.802 1.00 84.50 95 GLN A O 1
ATOM 739 N N . ILE A 1 96 ? 2.971 6.298 -29.298 1.00 80.88 96 ILE A N 1
ATOM 740 C CA . ILE A 1 96 ? 3.972 5.574 -28.492 1.00 80.88 96 ILE A CA 1
ATOM 741 C C . ILE A 1 96 ? 5.192 6.459 -28.193 1.00 80.88 96 ILE A C 1
ATOM 743 O O . ILE A 1 96 ? 5.793 6.355 -27.128 1.00 80.88 96 ILE A O 1
ATOM 747 N N . ASP A 1 97 ? 5.521 7.378 -29.098 1.00 78.81 97 ASP A N 1
ATOM 748 C CA . ASP A 1 97 ? 6.600 8.361 -28.978 1.00 78.81 97 ASP A CA 1
ATOM 749 C C . ASP A 1 97 ? 6.432 9.326 -27.792 1.00 78.81 97 ASP A C 1
ATOM 751 O O . ASP A 1 97 ? 7.410 9.905 -27.322 1.00 78.81 97 ASP A O 1
ATOM 755 N N . LYS A 1 98 ? 5.207 9.479 -27.274 1.00 80.00 98 LYS A N 1
ATOM 756 C CA . LYS A 1 98 ? 4.914 10.327 -26.110 1.00 80.00 98 LYS A CA 1
ATOM 757 C C . LYS A 1 98 ? 5.039 9.599 -24.775 1.00 80.00 98 LYS A C 1
ATOM 759 O O . LYS A 1 98 ? 4.911 10.242 -23.730 1.00 80.00 98 LYS A O 1
ATOM 764 N N . LEU A 1 99 ? 5.252 8.283 -24.787 1.00 82.62 99 LEU A N 1
ATOM 765 C CA . LEU A 1 99 ? 5.490 7.532 -23.561 1.00 82.62 99 LEU A CA 1
ATOM 766 C C . LEU A 1 99 ? 6.834 7.949 -22.964 1.00 82.62 99 LEU A C 1
ATOM 768 O O . LEU A 1 99 ? 7.838 8.111 -23.655 1.00 82.62 99 LEU A O 1
ATOM 772 N N . GLN A 1 100 ? 6.845 8.142 -21.649 1.00 84.12 100 GLN A N 1
ATOM 773 C CA . GLN A 1 100 ? 8.060 8.521 -20.950 1.00 84.12 100 GLN A CA 1
ATOM 774 C C . GLN A 1 100 ? 8.942 7.291 -20.742 1.00 84.12 100 GLN A C 1
ATOM 776 O O . GLN A 1 100 ? 8.539 6.333 -20.079 1.00 84.12 100 GLN A O 1
ATOM 781 N N . PHE A 1 101 ? 10.166 7.371 -21.256 1.00 86.75 101 PHE A N 1
ATOM 782 C CA . PHE A 1 101 ? 11.234 6.431 -20.949 1.00 86.75 101 PHE A CA 1
ATOM 783 C C . PHE A 1 101 ? 12.115 6.985 -19.832 1.00 86.75 101 PHE A C 1
ATOM 785 O O . PHE A 1 101 ? 12.377 8.189 -19.765 1.00 86.75 101 PHE A O 1
ATOM 792 N N . TYR A 1 102 ? 12.590 6.101 -18.965 1.00 87.19 102 TYR A N 1
ATOM 793 C CA . TYR A 1 102 ? 13.621 6.394 -17.978 1.00 87.19 102 TYR A CA 1
ATOM 794 C C . TYR A 1 102 ? 14.832 5.498 -18.227 1.00 87.19 102 TYR A C 1
ATOM 796 O O . TYR A 1 102 ? 14.710 4.389 -18.744 1.00 87.19 102 TYR A O 1
ATOM 804 N N . ALA A 1 103 ? 16.015 6.005 -17.888 1.00 90.19 103 ALA A N 1
ATOM 805 C CA . ALA A 1 103 ? 17.272 5.289 -18.043 1.00 90.19 103 ALA A CA 1
ATOM 806 C C . ALA A 1 103 ? 17.818 4.929 -16.661 1.00 90.19 103 ALA A C 1
ATOM 808 O O . ALA A 1 103 ? 18.091 5.811 -15.844 1.00 90.19 103 ALA A O 1
ATOM 809 N N . THR A 1 104 ? 17.998 3.638 -16.402 1.00 88.06 104 THR A N 1
ATOM 810 C CA . THR A 1 104 ? 18.574 3.143 -15.152 1.00 88.06 104 THR A CA 1
ATOM 811 C C . THR A 1 104 ? 20.011 2.684 -15.402 1.00 88.06 104 THR A C 1
ATOM 813 O O . THR A 1 104 ? 20.228 1.832 -16.265 1.00 88.06 104 THR A O 1
ATOM 816 N N . PRO A 1 105 ? 21.014 3.217 -14.680 1.00 91.44 105 PRO A N 1
ATOM 817 C CA . PRO A 1 105 ? 22.390 2.760 -14.827 1.00 91.44 105 PRO A CA 1
ATOM 818 C C . PRO A 1 105 ? 22.511 1.309 -14.352 1.00 91.44 105 PRO A C 1
ATOM 820 O O . PRO A 1 105 ? 22.136 0.975 -13.225 1.00 91.44 105 PRO A O 1
ATOM 823 N N . LYS A 1 106 ? 23.041 0.442 -15.216 1.00 88.62 106 LYS A N 1
ATOM 824 C CA . LYS A 1 106 ? 23.191 -0.992 -14.964 1.00 88.62 106 LYS A CA 1
ATOM 825 C C . LYS A 1 106 ? 24.579 -1.483 -15.342 1.00 88.62 106 LYS A C 1
ATOM 827 O O . LYS A 1 106 ? 25.220 -1.008 -16.283 1.00 88.62 106 LYS A O 1
ATOM 832 N N . GLN A 1 107 ? 25.025 -2.465 -14.573 1.00 90.50 107 GLN A N 1
ATOM 833 C CA . GLN A 1 107 ? 26.252 -3.201 -14.814 1.00 90.50 107 GLN A CA 1
ATOM 834 C C . GLN A 1 107 ? 25.901 -4.441 -15.633 1.00 90.50 107 GLN A C 1
ATOM 836 O O . GLN A 1 107 ? 25.223 -5.334 -15.132 1.00 90.50 107 GLN A O 1
ATOM 841 N N . ASN A 1 108 ? 26.348 -4.480 -16.885 1.00 87.56 108 ASN A N 1
ATOM 842 C CA . ASN A 1 108 ? 26.106 -5.601 -17.783 1.00 87.56 108 ASN A CA 1
ATOM 843 C C . ASN A 1 108 ? 27.437 -6.157 -18.290 1.00 87.56 108 ASN A C 1
ATOM 845 O O . ASN A 1 108 ? 28.299 -5.409 -18.772 1.00 87.56 108 ASN A O 1
ATOM 849 N N . SER A 1 109 ? 27.598 -7.477 -18.195 1.00 87.88 109 SER A N 1
ATOM 850 C CA . SER A 1 109 ? 28.686 -8.169 -18.877 1.00 87.88 109 SER A CA 1
ATOM 851 C C . SER A 1 109 ? 28.529 -7.999 -20.385 1.00 87.88 109 SER A C 1
ATOM 853 O O . SER A 1 109 ? 27.418 -7.939 -20.921 1.00 87.88 109 SER A O 1
ATOM 855 N N . HIS A 1 110 ? 29.653 -7.851 -21.073 1.00 88.69 110 HIS A N 1
ATOM 856 C CA . HIS A 1 110 ? 29.650 -7.651 -22.512 1.00 88.69 110 HIS A CA 1
ATOM 857 C C . HIS A 1 110 ? 30.906 -8.222 -23.144 1.00 88.69 110 HIS A C 1
ATOM 859 O O . HIS A 1 110 ? 31.936 -8.355 -22.492 1.00 88.69 110 HIS A O 1
ATOM 865 N N . VAL A 1 111 ? 30.808 -8.513 -24.434 1.00 89.88 111 VAL A N 1
ATOM 866 C CA . VAL A 1 111 ? 31.950 -8.918 -25.245 1.00 89.88 111 VAL A CA 1
ATOM 867 C C . VAL A 1 111 ? 32.537 -7.690 -25.933 1.00 89.88 111 VAL A C 1
ATOM 869 O O . VAL A 1 111 ? 31.795 -6.902 -26.534 1.00 89.88 111 VAL A O 1
ATOM 872 N N . GLU A 1 112 ? 33.855 -7.545 -25.851 1.00 87.44 112 GLU A N 1
ATOM 873 C CA . GLU A 1 112 ? 34.639 -6.525 -26.547 1.00 87.44 112 GLU A CA 1
ATOM 874 C C . GLU A 1 112 ? 35.724 -7.198 -27.399 1.00 87.44 112 GLU A C 1
ATOM 876 O O . GLU A 1 112 ? 36.226 -8.274 -27.068 1.00 87.44 112 GLU A O 1
ATOM 881 N N . MET A 1 113 ? 36.071 -6.584 -28.531 1.00 86.44 113 MET A N 1
ATOM 882 C CA . MET A 1 113 ? 37.149 -7.070 -29.387 1.00 86.44 113 MET A CA 1
ATOM 883 C C . MET A 1 113 ? 38.482 -6.478 -28.919 1.00 86.44 113 MET A C 1
ATOM 885 O O . MET A 1 113 ? 38.758 -5.301 -29.147 1.00 86.44 113 MET A O 1
ATOM 889 N N . ALA A 1 114 ? 39.320 -7.301 -28.286 1.00 84.69 114 ALA A N 1
ATOM 890 C CA . ALA A 1 114 ? 40.651 -6.916 -27.828 1.00 84.69 114 ALA A CA 1
ATOM 891 C C . ALA A 1 114 ? 41.709 -7.466 -28.800 1.00 84.69 114 ALA A C 1
ATOM 893 O O . ALA A 1 114 ? 42.059 -8.647 -28.795 1.00 84.69 114 ALA A O 1
ATOM 894 N N . GLY A 1 115 ? 42.211 -6.609 -29.691 1.00 85.12 115 GLY A N 1
ATOM 895 C CA . GLY A 1 115 ? 43.154 -7.010 -30.738 1.00 85.12 115 GLY A CA 1
ATOM 896 C C . GLY A 1 115 ? 42.477 -7.790 -31.873 1.00 85.12 115 GLY A C 1
ATOM 897 O O . GLY A 1 115 ? 41.943 -7.176 -32.792 1.00 85.12 115 GLY A O 1
ATOM 898 N N . LYS A 1 116 ? 42.540 -9.132 -31.834 1.00 84.56 116 LYS A N 1
ATOM 899 C CA . LYS A 1 116 ? 41.927 -10.050 -32.826 1.00 84.56 116 LYS A CA 1
ATOM 900 C C . LYS A 1 116 ? 41.013 -11.115 -32.210 1.00 84.56 116 LYS A C 1
ATOM 902 O O . LYS A 1 116 ? 40.477 -11.942 -32.944 1.00 84.56 116 LYS A O 1
ATOM 907 N N . GLU A 1 117 ? 40.844 -11.104 -30.894 1.00 85.69 117 GLU A N 1
ATOM 908 C CA . GLU A 1 117 ? 40.009 -12.066 -30.181 1.00 85.69 117 GLU A CA 1
ATOM 909 C C . GLU A 1 117 ? 38.886 -11.345 -29.437 1.00 85.69 117 GLU A C 1
ATOM 911 O O . GLU A 1 117 ? 39.015 -10.191 -29.020 1.00 85.69 117 GLU A O 1
ATOM 916 N N . TRP A 1 118 ? 37.756 -12.034 -29.317 1.00 86.25 118 TRP A N 1
ATOM 917 C CA . TRP A 1 118 ? 36.601 -11.569 -28.564 1.00 86.25 118 TRP A CA 1
ATOM 918 C C . TRP A 1 118 ? 36.757 -11.990 -27.109 1.00 86.25 118 TRP A C 1
ATOM 920 O O . TRP A 1 118 ? 36.954 -13.171 -26.831 1.00 86.25 118 TRP A O 1
ATOM 930 N N . VAL A 1 119 ? 36.680 -11.024 -26.197 1.00 88.69 119 VAL A N 1
ATOM 931 C CA . VAL A 1 119 ? 36.904 -11.237 -24.766 1.00 88.69 119 VAL A CA 1
ATOM 932 C C . VAL A 1 119 ? 35.658 -10.841 -23.987 1.00 88.69 119 VAL A C 1
ATOM 934 O O . VAL A 1 119 ? 35.080 -9.777 -24.222 1.00 88.69 119 VAL A O 1
ATOM 937 N N . ASP A 1 120 ? 35.267 -11.691 -23.040 1.00 88.50 120 ASP A N 1
ATOM 938 C CA . ASP A 1 120 ? 34.185 -11.411 -22.100 1.00 88.50 120 ASP A CA 1
ATOM 939 C C . ASP A 1 120 ? 34.672 -10.470 -20.993 1.00 88.50 120 ASP A C 1
ATOM 941 O O . ASP A 1 120 ? 35.568 -10.793 -20.210 1.00 88.50 120 ASP A O 1
ATOM 945 N N . VAL A 1 121 ? 34.057 -9.293 -20.909 1.00 88.38 121 VAL A N 1
ATOM 946 C CA . VAL A 1 121 ? 34.396 -8.247 -19.947 1.00 88.38 121 VAL A CA 1
ATOM 947 C C . VAL A 1 121 ? 33.289 -8.128 -18.906 1.00 88.38 121 VAL A C 1
ATOM 949 O O . VAL A 1 121 ? 32.124 -7.857 -19.216 1.00 88.38 121 VAL A O 1
ATOM 952 N N . THR A 1 122 ? 33.671 -8.280 -17.635 1.00 87.25 122 THR A N 1
ATOM 953 C CA . THR A 1 122 ? 32.804 -7.978 -16.490 1.00 87.25 122 THR A CA 1
ATOM 954 C C . THR A 1 122 ? 33.249 -6.648 -15.873 1.00 87.25 122 THR A C 1
ATOM 956 O O . THR A 1 122 ? 34.301 -6.597 -15.236 1.00 87.25 122 THR A O 1
ATOM 959 N N . PRO A 1 123 ? 32.500 -5.553 -16.083 1.00 88.12 123 PRO A N 1
ATOM 960 C CA . PRO A 1 123 ? 32.882 -4.222 -15.607 1.00 88.12 123 PRO A CA 1
ATOM 961 C C . PRO A 1 123 ? 32.783 -4.127 -14.078 1.00 88.12 123 PRO A C 1
ATOM 963 O O . PRO A 1 123 ? 31.996 -4.844 -13.471 1.00 88.12 123 PRO A O 1
ATOM 966 N N . SER A 1 124 ? 33.540 -3.225 -13.449 1.00 87.31 124 SER A N 1
ATOM 967 C CA . SER A 1 124 ? 33.510 -2.971 -11.994 1.00 87.31 124 SER A CA 1
ATOM 968 C C . SER A 1 124 ? 32.546 -1.851 -11.572 1.00 87.31 124 SER A C 1
ATOM 970 O O . SER A 1 124 ? 32.305 -1.656 -10.381 1.00 87.31 124 SER A O 1
ATOM 972 N N . SER A 1 125 ? 31.987 -1.119 -12.536 1.00 88.69 125 SER A N 1
ATOM 973 C CA . SER A 1 125 ? 31.025 -0.028 -12.355 1.00 88.69 125 SER A CA 1
ATOM 974 C C . SER A 1 125 ? 29.944 -0.075 -13.449 1.00 88.69 125 SER A C 1
ATOM 976 O O . SER A 1 125 ? 30.109 -0.802 -14.435 1.00 88.69 125 SER A O 1
ATOM 978 N N . PRO A 1 126 ? 28.816 0.653 -13.303 1.00 89.88 126 PRO A N 1
ATOM 979 C CA . PRO A 1 126 ? 27.784 0.701 -14.335 1.00 89.88 126 PRO A CA 1
ATOM 980 C C . PRO A 1 126 ? 28.353 1.196 -15.669 1.00 89.88 126 PRO A C 1
ATOM 982 O O . PRO A 1 126 ? 28.866 2.308 -15.766 1.00 89.88 126 PRO A O 1
ATOM 985 N N . ASN A 1 127 ? 28.253 0.358 -16.696 1.00 89.50 127 ASN A N 1
ATOM 986 C CA . ASN A 1 127 ? 28.793 0.594 -18.036 1.00 89.50 127 ASN A CA 1
ATOM 987 C C . ASN A 1 127 ? 27.696 0.788 -19.093 1.00 89.50 127 ASN A C 1
ATOM 989 O O . ASN A 1 127 ? 27.999 0.981 -20.268 1.00 89.50 127 ASN A O 1
ATOM 993 N N . SER A 1 128 ? 26.425 0.684 -18.703 1.00 88.81 128 SER A N 1
ATOM 994 C CA . SER A 1 128 ? 25.288 0.739 -19.617 1.00 88.81 128 SER A CA 1
ATOM 995 C C . SER A 1 128 ? 24.061 1.353 -18.951 1.00 88.81 128 SER A C 1
ATOM 997 O O . SER A 1 128 ? 23.993 1.475 -17.726 1.00 88.81 128 SER A O 1
ATOM 999 N N . TYR A 1 129 ? 23.087 1.722 -19.777 1.00 89.88 129 TYR A N 1
ATOM 1000 C CA . TYR A 1 129 ? 21.771 2.161 -19.336 1.00 89.88 129 TYR A CA 1
ATOM 1001 C C . TYR A 1 129 ? 20.723 1.169 -19.822 1.00 89.88 129 TYR A C 1
ATOM 1003 O O . TYR A 1 129 ? 20.708 0.796 -20.994 1.00 89.88 129 TYR A O 1
ATOM 1011 N N . GLU A 1 130 ? 19.852 0.757 -18.914 1.00 90.00 130 GLU A N 1
ATOM 1012 C CA . GLU A 1 130 ? 18.639 0.021 -19.235 1.00 90.00 130 GLU A CA 1
ATOM 1013 C C . GLU A 1 130 ? 17.501 1.028 -19.408 1.00 90.00 130 GLU A C 1
ATOM 1015 O O . GLU A 1 130 ? 17.272 1.865 -18.532 1.00 90.00 130 GLU A O 1
ATOM 1020 N N . PHE A 1 131 ? 16.826 0.981 -20.556 1.00 90.00 131 PHE A N 1
ATOM 1021 C CA . PHE A 1 131 ? 15.674 1.835 -20.826 1.00 90.00 131 PHE A CA 1
ATOM 1022 C C . PHE A 1 131 ? 14.396 1.135 -20.376 1.00 90.00 131 PHE A C 1
ATOM 1024 O O . PHE A 1 131 ? 14.035 0.090 -20.915 1.00 90.00 131 PHE A O 1
ATOM 1031 N N . GLY A 1 132 ? 13.713 1.737 -19.407 1.00 88.56 132 GLY A N 1
ATOM 1032 C CA . GLY A 1 132 ? 12.419 1.291 -18.913 1.00 88.56 132 GLY A CA 1
ATOM 1033 C C . GLY A 1 132 ? 11.301 2.256 -19.295 1.00 88.56 132 GLY A C 1
ATOM 1034 O O . GLY A 1 132 ? 11.510 3.458 -19.469 1.00 88.56 132 GLY A O 1
ATOM 1035 N N . CYS A 1 133 ? 10.095 1.721 -19.417 1.00 88.69 133 CYS A N 1
ATOM 1036 C CA . CYS A 1 133 ? 8.853 2.444 -19.594 1.00 88.69 133 CYS A CA 1
ATOM 1037 C C . CYS A 1 133 ? 7.786 1.793 -18.714 1.00 88.69 133 CYS A C 1
ATOM 1039 O O . CYS A 1 133 ? 7.511 0.595 -18.811 1.00 88.69 133 CYS A O 1
ATOM 1041 N N . SER A 1 134 ? 7.172 2.599 -17.855 1.00 87.38 134 SER A N 1
ATOM 1042 C CA . SER A 1 134 ? 6.130 2.142 -16.940 1.00 87.38 134 SER A CA 1
ATOM 1043 C C . SER A 1 134 ? 4.747 2.349 -17.556 1.00 87.38 134 SER A C 1
ATOM 1045 O O . SER A 1 134 ? 4.516 3.357 -18.229 1.00 87.38 134 SER A O 1
ATOM 1047 N N . ILE A 1 135 ? 3.799 1.444 -17.299 1.00 86.38 135 ILE A N 1
ATOM 1048 C CA . ILE A 1 135 ? 2.400 1.574 -17.751 1.00 86.38 135 ILE A CA 1
ATOM 1049 C C . ILE A 1 135 ? 1.748 2.882 -17.262 1.00 86.38 135 ILE A C 1
ATOM 1051 O O . ILE A 1 135 ? 0.952 3.489 -17.976 1.00 86.38 135 ILE A O 1
ATOM 1055 N N . TYR A 1 136 ? 2.179 3.392 -16.102 1.00 86.25 136 TYR A N 1
ATOM 1056 C CA . TYR A 1 136 ? 1.752 4.679 -15.543 1.00 86.25 136 TYR A CA 1
ATOM 1057 C C . TYR A 1 136 ? 2.103 5.883 -16.431 1.00 86.25 136 TYR A C 1
ATOM 1059 O O . TYR A 1 136 ? 1.479 6.936 -16.309 1.00 86.25 136 TYR A O 1
ATOM 1067 N N . SER A 1 137 ? 3.055 5.750 -17.361 1.00 85.25 137 SER A N 1
ATOM 1068 C CA . SER A 1 137 ? 3.375 6.818 -18.318 1.00 85.25 137 SER A CA 1
ATOM 1069 C C . SER A 1 137 ? 2.178 7.197 -19.204 1.00 85.25 137 SER A C 1
ATOM 1071 O O . SER A 1 137 ? 2.060 8.360 -19.595 1.00 85.25 137 SER A O 1
ATOM 1073 N N . ALA A 1 138 ? 1.234 6.274 -19.429 1.00 84.81 138 ALA A N 1
ATOM 1074 C CA . ALA A 1 138 ? -0.007 6.532 -20.161 1.00 84.81 138 ALA A CA 1
ATOM 1075 C C . ALA A 1 138 ? -0.891 7.610 -19.511 1.00 84.81 138 ALA A C 1
ATOM 1077 O O . ALA A 1 138 ? -1.647 8.291 -20.206 1.00 84.81 138 ALA A O 1
ATOM 1078 N N . LEU A 1 139 ? -0.760 7.833 -18.197 1.00 83.50 139 LEU A N 1
ATOM 1079 C CA . LEU A 1 139 ? -1.515 8.863 -17.477 1.00 83.50 139 LEU A CA 1
ATOM 1080 C C . LEU A 1 139 ? -1.187 10.276 -17.958 1.00 83.50 139 LEU A C 1
ATOM 1082 O O . LEU A 1 139 ? -2.026 11.167 -17.870 1.00 83.50 139 LEU A O 1
ATOM 1086 N N . LYS A 1 140 ? -0.006 10.494 -18.543 1.00 80.38 140 LYS A N 1
ATOM 1087 C CA . LYS A 1 140 ? 0.351 11.788 -19.143 1.00 80.38 140 LYS A CA 1
ATOM 1088 C C . LYS A 1 140 ? -0.458 12.115 -20.396 1.00 80.38 140 LYS A C 1
ATOM 1090 O O . LYS A 1 140 ? -0.609 13.283 -20.735 1.00 80.38 140 LYS A O 1
ATOM 1095 N N . ALA A 1 141 ? -0.988 11.102 -21.078 1.00 80.62 141 ALA A N 1
ATOM 1096 C CA . ALA A 1 141 ? -1.809 11.284 -22.272 1.00 80.62 141 ALA A CA 1
ATOM 1097 C C . ALA A 1 141 ? -3.308 11.460 -21.959 1.00 80.62 141 ALA A C 1
ATOM 1099 O O . ALA A 1 141 ? -4.078 11.819 -22.859 1.00 80.62 141 ALA A O 1
ATOM 1100 N N . CYS A 1 142 ? -3.716 11.205 -20.709 1.00 80.06 142 CYS A N 1
ATOM 1101 C CA . CYS A 1 142 ? -5.092 11.304 -20.234 1.00 80.06 142 CYS A CA 1
ATOM 1102 C C . CYS A 1 142 ? -5.321 12.640 -19.505 1.00 80.06 142 CYS A C 1
ATOM 1104 O O . CYS A 1 142 ? -4.503 13.026 -18.666 1.00 80.06 142 CYS A O 1
ATOM 1106 N N . PRO A 1 143 ? -6.424 13.360 -19.774 1.00 80.88 143 PRO A N 1
ATOM 1107 C CA . PRO A 1 143 ? -6.790 14.507 -18.956 1.00 80.88 143 PRO A CA 1
ATOM 1108 C C . PRO A 1 143 ? -7.249 14.042 -17.563 1.00 80.88 143 PRO A C 1
ATOM 1110 O O . PRO A 1 143 ? -7.857 12.978 -17.418 1.00 80.88 143 PRO A O 1
ATOM 1113 N N . SER A 1 144 ? -6.967 14.841 -16.531 1.00 73.50 144 SER A N 1
ATOM 1114 C CA . SER A 1 144 ? -7.238 14.491 -15.125 1.00 73.50 144 SER A CA 1
ATOM 1115 C C . SER A 1 144 ? -8.720 14.224 -14.840 1.00 73.50 144 SER A C 1
ATOM 1117 O O . SER A 1 144 ? -9.051 13.350 -14.048 1.00 73.50 144 SER A O 1
ATOM 1119 N N . ASN A 1 145 ? -9.627 14.909 -15.540 1.00 75.88 145 ASN A N 1
ATOM 1120 C CA . ASN A 1 145 ? -11.078 14.741 -15.405 1.00 75.88 145 ASN A CA 1
ATOM 1121 C C . ASN A 1 145 ? -11.626 13.409 -15.958 1.00 75.88 145 ASN A C 1
ATOM 1123 O O . ASN A 1 145 ? -12.792 13.095 -15.722 1.00 75.88 145 ASN A O 1
ATOM 1127 N N . LYS A 1 146 ? -10.815 12.654 -16.708 1.00 83.81 146 LYS A N 1
ATOM 1128 C CA . LYS A 1 146 ? -11.159 11.352 -17.300 1.00 83.81 146 LYS A CA 1
ATOM 1129 C C . LYS A 1 146 ? -10.473 10.177 -16.607 1.00 83.81 146 LYS A C 1
ATOM 1131 O O . LYS A 1 146 ? -10.595 9.044 -17.072 1.00 83.81 146 LYS A O 1
ATOM 1136 N N . LEU A 1 147 ? -9.771 10.438 -15.509 1.00 83.75 147 LEU A N 1
ATOM 1137 C CA . LEU A 1 147 ? -9.131 9.428 -14.681 1.00 83.75 147 LEU A CA 1
ATOM 1138 C C . LEU A 1 147 ? -10.054 9.045 -13.517 1.00 83.75 147 LEU A C 1
ATOM 1140 O O . LEU A 1 147 ? -10.535 9.919 -12.799 1.00 83.75 147 LEU A O 1
ATOM 1144 N N . CYS A 1 148 ? -10.281 7.750 -13.294 1.00 82.50 148 CYS A N 1
ATOM 1145 C CA . CYS A 1 148 ? -10.889 7.245 -12.064 1.00 82.50 148 CYS A CA 1
ATOM 1146 C C . CYS A 1 148 ? -9.906 6.368 -11.285 1.00 82.50 148 CYS A C 1
ATOM 1148 O O . CYS A 1 148 ? -9.166 5.568 -11.853 1.00 82.50 148 CYS A O 1
ATOM 1150 N N . ILE A 1 149 ? -9.912 6.515 -9.964 1.00 80.19 149 ILE A N 1
ATOM 1151 C CA . ILE A 1 149 ? -9.060 5.749 -9.057 1.00 80.19 149 ILE A CA 1
ATOM 1152 C C . ILE A 1 149 ? -9.979 5.038 -8.077 1.00 80.19 149 ILE A C 1
ATOM 1154 O O . ILE A 1 149 ? -10.831 5.675 -7.461 1.00 80.19 149 ILE A O 1
ATOM 1158 N N . MET A 1 150 ? -9.804 3.728 -7.952 1.00 74.31 150 MET A N 1
ATOM 1159 C CA . MET A 1 150 ? -10.508 2.895 -6.992 1.00 74.31 150 MET A CA 1
ATOM 1160 C C . MET A 1 150 ? -9.495 2.357 -5.987 1.00 74.31 150 MET A C 1
ATOM 1162 O O . MET A 1 150 ? -8.549 1.662 -6.354 1.00 74.31 150 MET A O 1
ATOM 1166 N N . GLU A 1 151 ? -9.671 2.689 -4.714 1.00 69.69 151 GLU A N 1
ATOM 1167 C CA . GLU A 1 151 ? -8.878 2.090 -3.643 1.00 69.69 151 GLU A CA 1
ATOM 1168 C C . GLU A 1 151 ? -9.618 0.872 -3.092 1.00 69.69 151 GLU A C 1
ATOM 1170 O O . GLU A 1 151 ? -10.783 0.970 -2.709 1.00 69.69 151 GLU A O 1
ATOM 1175 N N . GLU A 1 152 ? -8.947 -0.279 -3.048 1.00 61.78 152 GLU A N 1
ATOM 1176 C CA . GLU A 1 152 ? -9.503 -1.463 -2.400 1.00 61.78 152 GLU A CA 1
ATOM 1177 C C . GLU A 1 152 ? -9.083 -1.508 -0.928 1.00 61.78 152 GLU A C 1
ATOM 1179 O O . GLU A 1 152 ? -7.905 -1.663 -0.582 1.00 61.78 152 GLU A O 1
ATOM 1184 N N . VAL A 1 153 ? -10.071 -1.388 -0.039 1.00 53.78 153 VAL A N 1
ATOM 1185 C CA . VAL A 1 153 ? -9.883 -1.519 1.407 1.00 53.78 153 VAL A CA 1
ATOM 1186 C C . VAL A 1 153 ? -10.177 -2.960 1.816 1.00 53.78 153 VAL A C 1
ATOM 1188 O O . VAL A 1 153 ? -11.325 -3.334 2.034 1.00 53.78 153 VAL A O 1
ATOM 1191 N N . SER A 1 154 ? -9.137 -3.784 1.956 1.00 45.78 154 SER A N 1
ATOM 1192 C CA . SER A 1 154 ? -9.279 -5.142 2.490 1.00 45.78 154 SER A CA 1
ATOM 1193 C C . SER A 1 154 ? -9.415 -5.120 4.023 1.00 45.78 154 SER A C 1
ATOM 1195 O O . SER A 1 154 ? -8.486 -5.471 4.751 1.00 45.78 154 SER A O 1
ATOM 1197 N N . GLU A 1 155 ? -10.565 -4.696 4.541 1.00 39.25 155 GLU A N 1
ATOM 1198 C CA . GLU A 1 155 ? -10.980 -5.003 5.915 1.00 39.25 155 GLU A CA 1
ATOM 1199 C C . GLU A 1 155 ? -12.306 -5.773 5.850 1.00 39.25 155 GLU A C 1
ATOM 1201 O O . GLU A 1 155 ? -13.328 -5.238 5.443 1.00 39.25 155 GLU A O 1
ATOM 1206 N N . TYR A 1 156 ? -12.267 -7.054 6.240 1.00 36.84 156 TYR A N 1
ATOM 1207 C CA . TYR A 1 156 ? -13.413 -7.975 6.307 1.00 36.84 156 TYR A CA 1
ATOM 1208 C C . TYR A 1 156 ? -14.127 -8.285 4.974 1.00 36.84 156 TYR A C 1
ATOM 1210 O O . TYR A 1 156 ? -15.320 -8.049 4.836 1.00 36.84 156 TYR A O 1
ATOM 1218 N N . GLY A 1 157 ? -13.434 -8.907 4.013 1.00 34.59 157 GLY A N 1
ATOM 1219 C CA . GLY A 1 157 ? -14.078 -9.753 2.988 1.00 34.59 157 GLY A CA 1
ATOM 1220 C C . GLY A 1 157 ? -15.094 -9.092 2.040 1.00 34.59 157 GLY A C 1
ATOM 1221 O O . GLY A 1 157 ? -15.837 -9.812 1.379 1.00 34.59 157 GLY A O 1
ATOM 1222 N N . GLY A 1 158 ? -15.130 -7.762 1.949 1.00 34.41 158 GLY A N 1
ATOM 1223 C CA . GLY A 1 158 ? -15.947 -7.024 0.988 1.00 34.41 158 GLY A CA 1
ATOM 1224 C C . GLY A 1 158 ? -15.216 -5.778 0.499 1.00 34.41 158 GLY A C 1
ATOM 1225 O O . GLY A 1 158 ? -14.745 -4.983 1.308 1.00 34.41 158 GLY A O 1
ATOM 1226 N N . ALA A 1 159 ? -15.109 -5.617 -0.820 1.00 35.75 159 ALA A N 1
ATOM 1227 C CA . ALA A 1 159 ? -14.508 -4.440 -1.437 1.00 35.75 159 ALA A CA 1
ATOM 1228 C C . ALA A 1 159 ? -15.472 -3.245 -1.346 1.00 35.75 159 ALA A C 1
ATOM 1230 O O . ALA A 1 159 ? -16.624 -3.330 -1.776 1.00 35.75 159 ALA A O 1
ATOM 1231 N N . VAL A 1 160 ? -15.002 -2.126 -0.794 1.00 35.88 160 VAL A N 1
ATOM 1232 C CA . VAL A 1 160 ? -15.725 -0.847 -0.780 1.00 35.88 160 VAL A CA 1
ATOM 1233 C C . VAL A 1 160 ? -14.910 0.150 -1.596 1.00 35.88 160 VAL A C 1
ATOM 1235 O O . VAL A 1 160 ? -13.767 0.424 -1.246 1.00 35.88 160 VAL A O 1
ATOM 1238 N N . ALA A 1 161 ? -15.487 0.665 -2.683 1.00 39.16 161 ALA A N 1
ATOM 1239 C CA . ALA A 1 161 ? -14.879 1.715 -3.494 1.00 39.16 161 ALA A CA 1
ATOM 1240 C C . ALA A 1 161 ? -15.100 3.079 -2.820 1.00 39.16 161 ALA A C 1
ATOM 1242 O O . ALA A 1 161 ? -16.245 3.496 -2.633 1.00 39.16 161 ALA A O 1
ATOM 1243 N N . GLU A 1 162 ? -14.022 3.765 -2.443 1.00 43.22 162 GLU A N 1
ATOM 1244 C CA . GLU A 1 162 ? -14.072 5.127 -1.899 1.00 43.22 162 GLU A CA 1
ATOM 1245 C C . GLU A 1 162 ? -13.721 6.147 -3.001 1.00 43.22 162 GLU A C 1
ATOM 1247 O O . GLU A 1 162 ? -12.773 5.951 -3.762 1.00 43.22 162 GLU A O 1
ATOM 1252 N N . GLU A 1 163 ? -14.517 7.215 -3.132 1.00 42.50 163 GLU A N 1
ATOM 1253 C CA . GLU A 1 163 ? -14.337 8.259 -4.152 1.00 42.50 163 GLU A CA 1
ATOM 1254 C C . GLU A 1 163 ? -13.157 9.180 -3.789 1.00 42.50 163 GLU A C 1
ATOM 1256 O O . GLU A 1 163 ? -13.162 9.830 -2.743 1.00 42.50 163 GLU A O 1
ATOM 1261 N N . VAL A 1 164 ? -12.151 9.255 -4.667 1.00 50.16 164 VAL A N 1
ATOM 1262 C CA . VAL A 1 164 ? 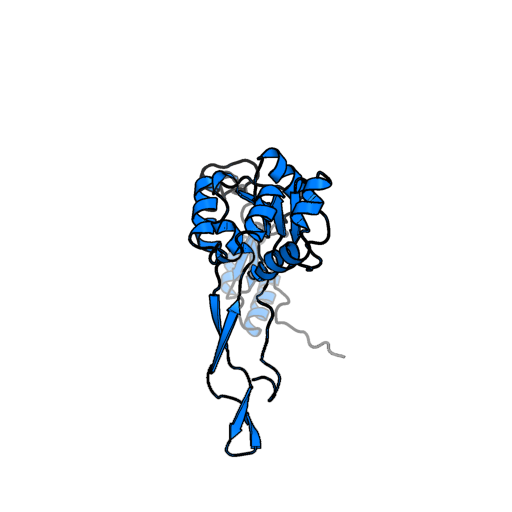-11.010 10.179 -4.550 1.00 50.16 164 VAL A CA 1
ATOM 1263 C C . VAL A 1 164 ? -11.308 11.470 -5.329 1.00 50.16 164 VAL A C 1
ATOM 1265 O O . VAL A 1 164 ? -11.748 11.413 -6.477 1.00 50.16 164 VAL A O 1
ATOM 1268 N N . ASP A 1 165 ? -11.052 12.637 -4.726 1.00 46.88 165 ASP A N 1
ATOM 1269 C CA . ASP A 1 165 ? -11.259 13.958 -5.349 1.00 46.88 165 ASP A CA 1
ATOM 1270 C C . ASP A 1 165 ? -10.462 14.095 -6.674 1.00 46.88 165 ASP A C 1
ATOM 1272 O O . ASP A 1 165 ? -9.231 13.984 -6.699 1.00 46.88 165 ASP A O 1
ATOM 1276 N N . ARG A 1 166 ? -11.187 14.311 -7.785 1.00 50.41 166 ARG A N 1
ATOM 1277 C CA . ARG A 1 166 ? -10.767 14.021 -9.180 1.00 50.41 166 ARG A CA 1
ATOM 1278 C C . ARG A 1 166 ? -9.645 14.902 -9.725 1.00 50.41 166 ARG A C 1
ATOM 1280 O O . ARG A 1 166 ? -8.790 14.429 -10.470 1.00 50.41 166 ARG A O 1
ATOM 1287 N N . GLU A 1 167 ? -9.651 16.187 -9.384 1.00 47.22 167 GLU A N 1
ATOM 1288 C CA . GLU A 1 167 ? -8.688 17.154 -9.928 1.00 47.22 167 GLU A CA 1
ATOM 1289 C C . GLU A 1 167 ? -7.333 17.067 -9.223 1.00 47.22 167 GLU A C 1
ATOM 1291 O O . GLU A 1 167 ? -6.302 16.986 -9.888 1.00 47.22 167 GLU A O 1
ATOM 1296 N N . GLU A 1 168 ? -7.338 17.002 -7.889 1.00 49.12 168 GLU A N 1
ATOM 1297 C CA . GLU A 1 168 ? -6.122 17.013 -7.064 1.00 49.12 168 GLU A CA 1
ATOM 1298 C C . GLU A 1 168 ? -5.351 15.682 -7.207 1.00 49.12 168 GLU A C 1
ATOM 1300 O O . GLU A 1 168 ? -4.128 15.685 -7.337 1.00 49.12 168 GLU A O 1
ATOM 1305 N N . ALA A 1 169 ? -6.048 14.537 -7.279 1.00 49.88 169 ALA A N 1
ATOM 1306 C CA . ALA A 1 169 ? -5.411 13.230 -7.477 1.00 49.88 169 ALA A CA 1
ATOM 1307 C C . ALA A 1 169 ? -4.919 13.004 -8.918 1.00 49.88 169 ALA A C 1
ATOM 1309 O O . ALA A 1 169 ? -3.839 12.441 -9.118 1.00 49.88 169 ALA A O 1
ATOM 1310 N N . GLY A 1 170 ? -5.680 13.468 -9.917 1.00 50.81 170 GLY A N 1
ATOM 1311 C CA . GLY A 1 170 ? -5.288 13.381 -11.323 1.00 50.81 170 GLY A CA 1
ATOM 1312 C C . GLY A 1 170 ? -4.073 14.249 -11.651 1.00 50.81 170 GLY A C 1
ATOM 1313 O O . GLY A 1 170 ? -3.151 13.773 -12.310 1.00 50.81 170 GLY A O 1
ATOM 1314 N N . GLN A 1 171 ? -4.025 15.485 -11.140 1.00 52.94 171 GLN A N 1
ATOM 1315 C CA . GLN A 1 171 ? -2.860 16.365 -11.291 1.00 52.94 171 GLN A CA 1
ATOM 1316 C C . GLN A 1 171 ? -1.624 15.782 -10.596 1.00 52.94 171 GLN A C 1
ATOM 1318 O O . GLN A 1 171 ? -0.549 15.723 -11.188 1.00 52.94 171 GLN A O 1
ATOM 1323 N N . ALA A 1 172 ? -1.778 15.255 -9.382 1.00 51.59 172 ALA A N 1
ATOM 1324 C CA . ALA A 1 172 ? -0.644 14.767 -8.613 1.00 51.59 172 ALA A CA 1
ATOM 1325 C C . ALA A 1 172 ? -0.024 13.458 -9.145 1.00 51.59 172 ALA A C 1
ATOM 1327 O O . ALA A 1 172 ? 1.196 13.294 -9.092 1.00 51.59 172 ALA A O 1
ATOM 1328 N N . LEU A 1 173 ? -0.823 12.541 -9.709 1.00 53.44 173 LEU A N 1
ATOM 1329 C CA . LEU A 1 173 ? -0.297 11.362 -10.418 1.00 53.44 173 LEU A CA 1
ATOM 1330 C C . LEU A 1 173 ? 0.409 11.733 -11.727 1.00 53.44 173 LEU A C 1
ATOM 1332 O O . LEU A 1 173 ? 1.358 11.059 -12.127 1.00 53.44 173 LEU A O 1
ATOM 1336 N N . GLN A 1 174 ? -0.041 12.799 -12.392 1.00 55.81 174 GLN A N 1
ATOM 1337 C CA . GLN A 1 174 ? 0.569 13.284 -13.627 1.00 55.81 174 GLN A CA 1
ATOM 1338 C C . GLN A 1 174 ? 1.902 14.011 -13.363 1.00 55.81 174 GLN A C 1
ATOM 1340 O O . GLN A 1 174 ? 2.835 13.881 -14.160 1.00 55.81 174 GLN A O 1
ATOM 1345 N N . GLU A 1 175 ? 2.013 14.715 -12.230 1.00 49.38 175 GLU A N 1
ATOM 1346 C CA . GLU A 1 175 ? 3.228 15.410 -11.781 1.00 49.38 175 GLU A CA 1
ATOM 1347 C C . GLU A 1 175 ? 4.274 14.479 -11.143 1.00 49.38 175 GLU A C 1
ATOM 1349 O O . GLU A 1 175 ? 5.471 14.658 -11.375 1.00 49.38 175 GLU A O 1
ATOM 1354 N N . ALA A 1 176 ? 3.860 13.473 -10.363 1.00 49.41 176 ALA A N 1
ATOM 1355 C CA . ALA A 1 176 ? 4.772 12.586 -9.636 1.00 49.41 176 ALA A CA 1
ATOM 1356 C C . ALA A 1 176 ? 4.267 11.125 -9.595 1.00 49.41 176 ALA A C 1
ATOM 1358 O O . ALA A 1 176 ? 3.861 10.643 -8.530 1.00 49.41 176 ALA A O 1
ATOM 1359 N N . PRO A 1 177 ? 4.356 10.377 -10.714 1.00 49.00 177 PRO A N 1
ATOM 1360 C CA . PRO A 1 177 ? 3.859 8.998 -10.802 1.00 49.00 177 PRO A CA 1
ATOM 1361 C C . PRO A 1 177 ? 4.533 8.029 -9.809 1.00 49.00 177 PRO A C 1
ATOM 1363 O O . PRO A 1 177 ? 3.981 6.977 -9.506 1.00 49.00 177 PRO A O 1
ATOM 1366 N N . GLU A 1 178 ? 5.696 8.391 -9.254 1.00 42.50 178 GLU A N 1
ATOM 1367 C CA . GLU A 1 178 ? 6.511 7.527 -8.388 1.00 42.50 178 GLU A CA 1
ATOM 1368 C C . GLU A 1 178 ? 6.280 7.700 -6.869 1.00 42.50 178 GLU A C 1
ATOM 1370 O O . GLU A 1 178 ? 6.849 6.943 -6.081 1.00 42.50 178 GLU A O 1
ATOM 1375 N N . ARG A 1 179 ? 5.480 8.675 -6.390 1.00 44.38 179 ARG A N 1
ATOM 1376 C CA . ARG A 1 179 ? 5.320 8.923 -4.930 1.00 44.38 179 ARG A CA 1
ATOM 1377 C C . ARG A 1 179 ? 3.870 9.079 -4.445 1.00 44.38 179 ARG A C 1
ATOM 1379 O O . ARG A 1 179 ? 3.503 10.125 -3.906 1.00 44.38 179 ARG A O 1
ATOM 1386 N N . PRO A 1 180 ? 3.070 8.000 -4.453 1.00 47.22 180 PRO A N 1
ATOM 1387 C CA . PRO A 1 180 ? 1.691 8.015 -3.954 1.00 47.22 180 PRO A CA 1
ATOM 1388 C C . PRO A 1 180 ? 1.557 8.198 -2.424 1.00 47.22 180 PRO A C 1
ATOM 1390 O O . PRO A 1 180 ? 0.449 8.261 -1.904 1.00 47.22 180 PRO A O 1
ATOM 1393 N N . GLN A 1 181 ? 2.643 8.215 -1.638 1.00 40.88 181 GLN A N 1
ATOM 1394 C CA . GLN A 1 181 ? 2.582 8.244 -0.160 1.00 40.88 181 GLN A CA 1
ATOM 1395 C C . GLN A 1 181 ? 2.282 9.628 0.447 1.00 40.88 181 GLN A C 1
ATOM 1397 O O . GLN A 1 181 ? 1.534 9.697 1.419 1.00 40.88 181 GLN A O 1
ATOM 1402 N N . GLY A 1 182 ? 2.813 10.720 -0.117 1.00 37.75 182 GLY A N 1
ATOM 1403 C CA . GLY A 1 182 ? 2.625 12.072 0.440 1.00 37.75 182 GLY A CA 1
ATOM 1404 C C . GLY A 1 182 ? 1.214 12.631 0.230 1.00 37.75 182 GLY A C 1
ATOM 1405 O O . GLY A 1 182 ? 0.658 13.279 1.112 1.00 37.75 182 GLY A O 1
ATOM 1406 N N . LEU A 1 183 ? 0.601 12.293 -0.906 1.00 46.22 183 LEU A N 1
ATOM 1407 C CA . LEU A 1 183 ? -0.772 12.668 -1.262 1.00 46.22 183 LEU A CA 1
ATOM 1408 C C . LEU A 1 183 ? -1.792 11.992 -0.335 1.00 46.22 183 LEU A C 1
ATOM 1410 O O . LEU A 1 183 ? -2.689 12.637 0.206 1.00 46.22 183 LEU A O 1
ATOM 1414 N N . ARG A 1 184 ? -1.549 10.711 -0.025 1.00 44.53 184 ARG A N 1
ATOM 1415 C CA . ARG A 1 184 ? -2.356 9.908 0.902 1.00 44.53 184 ARG A CA 1
ATOM 1416 C C . ARG A 1 184 ? -2.469 10.511 2.298 1.00 44.53 184 ARG A C 1
ATOM 1418 O O . ARG A 1 184 ? -3.553 10.469 2.867 1.00 44.53 184 ARG A O 1
ATOM 1425 N N . GLN A 1 185 ? -1.395 11.060 2.868 1.00 41.66 185 GLN A N 1
ATOM 1426 C CA . GLN A 1 185 ? -1.470 11.660 4.208 1.00 41.66 185 GLN A CA 1
ATOM 1427 C C . GLN A 1 185 ? -2.325 12.931 4.211 1.00 41.66 185 GLN A C 1
ATOM 1429 O O . GLN A 1 185 ? -3.228 13.046 5.038 1.00 41.66 185 GLN A O 1
ATOM 1434 N N . ALA A 1 186 ? -2.122 13.824 3.240 1.00 47.44 186 ALA A N 1
ATOM 1435 C CA . ALA A 1 186 ? -2.870 15.075 3.152 1.00 47.44 186 ALA A CA 1
ATOM 1436 C C . ALA A 1 186 ? -4.370 14.854 2.870 1.00 47.44 186 ALA A C 1
ATOM 1438 O O . ALA A 1 186 ? -5.221 15.530 3.451 1.00 47.44 186 ALA A O 1
ATOM 1439 N N . GLN A 1 187 ? -4.717 13.892 2.011 1.00 49.22 187 GLN A N 1
ATOM 1440 C CA . GLN A 1 187 ? -6.114 13.597 1.670 1.00 49.22 187 GLN A CA 1
ATOM 1441 C C . GLN A 1 187 ? -6.833 12.806 2.770 1.00 49.22 187 GLN A C 1
ATOM 1443 O O . GLN A 1 187 ? -7.970 13.145 3.097 1.00 49.22 187 GLN A O 1
ATOM 1448 N N . LEU A 1 188 ? -6.164 11.845 3.420 1.00 48.56 188 LEU A N 1
ATOM 1449 C CA . LEU A 1 188 ? -6.723 11.098 4.553 1.00 48.56 188 LEU A CA 1
ATOM 1450 C C . LEU A 1 188 ? -6.996 12.006 5.762 1.00 48.56 188 LEU A C 1
ATOM 1452 O O . LEU A 1 188 ? -7.967 11.799 6.487 1.00 48.56 188 LEU A O 1
ATOM 1456 N N . GLU A 1 189 ? -6.162 13.021 5.991 1.00 49.91 189 GLU A N 1
ATOM 1457 C CA . GLU A 1 189 ? -6.402 14.029 7.029 1.00 49.91 189 GLU A CA 1
ATOM 1458 C C . GLU A 1 189 ? -7.619 14.911 6.704 1.00 49.91 189 GLU A C 1
ATOM 1460 O O . GLU A 1 189 ? -8.457 15.147 7.582 1.00 49.91 189 GLU A O 1
ATOM 1465 N N . LYS A 1 190 ? -7.782 15.326 5.438 1.00 57.41 190 LYS A N 1
ATOM 1466 C CA . LYS A 1 190 ? -8.935 16.120 4.977 1.00 57.41 190 LYS A CA 1
ATOM 1467 C C . LYS A 1 190 ? -10.261 15.336 5.063 1.00 57.41 190 LYS A C 1
ATOM 1469 O O . LYS A 1 190 ? -11.251 15.883 5.557 1.00 57.41 190 LYS A O 1
ATOM 1474 N N . THR A 1 191 ? -10.307 14.069 4.637 1.00 53.59 191 THR A N 1
ATOM 1475 C CA . THR A 1 191 ? -11.531 13.233 4.666 1.00 53.59 191 THR A CA 1
ATOM 1476 C C . THR A 1 191 ? -11.906 12.784 6.074 1.00 53.59 191 THR A C 1
ATOM 1478 O O . THR A 1 191 ? -13.068 12.919 6.472 1.00 53.59 191 THR A O 1
ATOM 1481 N N . LYS A 1 192 ? -10.932 12.350 6.888 1.00 54.69 192 LYS A N 1
ATOM 1482 C CA . LYS A 1 192 ? -11.174 12.030 8.305 1.00 54.69 192 LYS A CA 1
ATOM 1483 C C . LYS A 1 192 ? -11.657 13.244 9.102 1.00 54.69 192 LYS A C 1
ATOM 1485 O O . LYS A 1 192 ? -12.484 13.084 10.000 1.00 54.69 192 LYS A O 1
ATOM 1490 N N . GLY A 1 193 ? -11.189 14.449 8.764 1.00 60.91 193 GLY A N 1
ATOM 1491 C CA . GLY A 1 193 ? -11.668 15.700 9.359 1.00 60.91 193 GLY A CA 1
ATOM 1492 C C . GLY A 1 193 ? -13.150 15.979 9.076 1.00 60.91 193 GLY A C 1
ATOM 1493 O O . GLY A 1 193 ? -13.863 16.463 9.955 1.00 60.91 193 GLY A O 1
ATOM 1494 N N . ARG A 1 194 ? -13.636 15.617 7.881 1.00 68.25 194 ARG A N 1
ATOM 1495 C CA . ARG A 1 194 ? -15.034 15.808 7.449 1.00 68.25 194 ARG A CA 1
ATOM 1496 C C . ARG A 1 194 ? -15.973 14.648 7.811 1.00 68.25 194 ARG A C 1
ATOM 1498 O O . ARG A 1 194 ? -17.182 14.808 7.690 1.00 68.25 194 ARG A O 1
ATOM 1505 N N . LYS A 1 195 ? -15.441 13.525 8.318 1.00 65.69 195 LYS A N 1
ATOM 1506 C CA . LYS A 1 195 ? -16.193 12.340 8.791 1.00 65.69 195 LYS A CA 1
ATOM 1507 C C . LYS A 1 195 ? -17.149 11.758 7.738 1.00 65.69 195 LYS A C 1
ATOM 1509 O O . LYS A 1 195 ? -18.314 11.487 8.034 1.00 65.69 195 LYS A O 1
ATOM 1514 N N . PHE A 1 196 ? -16.662 11.564 6.514 1.00 66.00 196 PHE A N 1
ATOM 1515 C CA . PHE A 1 196 ? -17.435 10.895 5.467 1.00 66.00 196 PHE A CA 1
ATOM 1516 C C . PHE A 1 196 ? -17.767 9.438 5.836 1.00 66.00 196 PHE A C 1
ATOM 1518 O O . PHE A 1 196 ? -17.065 8.781 6.609 1.00 66.00 196 PHE A O 1
ATOM 1525 N N . LYS A 1 197 ? -18.893 8.939 5.316 1.00 58.56 197 LYS A N 1
ATOM 1526 C CA . LYS A 1 197 ? -19.392 7.584 5.583 1.00 58.56 197 LYS A CA 1
ATOM 1527 C C . LYS A 1 197 ? -18.485 6.560 4.888 1.00 58.56 197 LYS A C 1
ATOM 1529 O O . LYS A 1 197 ? -18.295 6.661 3.687 1.00 58.56 197 LYS A O 1
ATOM 1534 N N . GLY A 1 198 ? -17.978 5.573 5.630 1.00 67.31 198 GLY A N 1
ATOM 1535 C CA . GLY A 1 198 ? -17.059 4.543 5.116 1.00 67.31 198 GLY A CA 1
ATOM 1536 C C . GLY A 1 198 ? -15.601 4.727 5.558 1.00 67.31 198 GLY A C 1
ATOM 1537 O O . GLY A 1 198 ? -14.862 3.750 5.600 1.00 67.31 198 GLY A O 1
ATOM 1538 N N . CYS A 1 199 ? -15.204 5.930 5.993 1.00 65.62 199 CYS A N 1
ATOM 1539 C CA . CYS A 1 199 ? -13.864 6.162 6.530 1.00 65.62 199 CYS A CA 1
ATOM 1540 C C . CYS A 1 199 ? -13.675 5.513 7.914 1.00 65.62 199 CYS A C 1
ATOM 1542 O O . CYS A 1 199 ? -14.608 5.420 8.719 1.00 65.62 199 CYS A O 1
ATOM 1544 N N . VAL A 1 200 ? -12.423 5.173 8.245 1.00 69.50 200 VAL A N 1
ATOM 1545 C CA . VAL A 1 200 ? -12.041 4.717 9.592 1.00 69.50 200 VAL A CA 1
ATOM 1546 C C . VAL A 1 200 ? -12.421 5.776 10.628 1.00 69.50 200 VAL A C 1
ATOM 1548 O O . VAL A 1 200 ? -12.021 6.940 10.531 1.00 69.50 200 VAL A O 1
ATOM 1551 N N . LEU A 1 201 ? -13.177 5.355 11.642 1.00 74.19 201 LEU A N 1
ATOM 1552 C CA . LEU A 1 201 ? -13.642 6.218 12.718 1.00 74.19 201 LEU A CA 1
ATOM 1553 C C . LEU A 1 201 ? -12.459 6.877 13.445 1.00 74.19 201 LEU A C 1
ATOM 1555 O O . LEU A 1 201 ? -11.613 6.207 14.035 1.00 74.19 201 LEU A O 1
ATOM 1559 N N . MET A 1 202 ? -12.422 8.211 13.431 1.00 77.94 202 MET A N 1
ATOM 1560 C CA . MET A 1 202 ? -11.421 8.985 14.167 1.00 77.94 202 MET A CA 1
ATOM 1561 C C . MET A 1 202 ? -11.610 8.826 15.676 1.00 77.94 202 MET A C 1
ATOM 1563 O O . MET A 1 202 ? -12.749 8.981 16.130 1.00 77.94 202 MET A O 1
ATOM 1567 N N . PRO A 1 203 ? -10.537 8.592 16.463 1.00 79.12 203 PRO A N 1
ATOM 1568 C CA . PRO A 1 203 ? -10.626 8.510 17.914 1.00 79.12 203 PRO A CA 1
ATOM 1569 C C . PRO A 1 203 ? -11.335 9.738 18.488 1.00 79.12 203 PRO A C 1
ATOM 1571 O O . PRO A 1 203 ? -10.899 10.872 18.308 1.00 79.12 203 PRO A O 1
ATOM 1574 N N . ASN A 1 204 ? -12.452 9.504 19.166 1.00 82.12 204 ASN A N 1
ATOM 1575 C CA . ASN A 1 204 ? -13.267 10.534 19.786 1.00 82.12 204 ASN A CA 1
ATOM 1576 C C . ASN A 1 204 ? -13.384 10.264 21.291 1.00 82.12 204 ASN A C 1
ATOM 1578 O O . ASN A 1 204 ? -13.298 9.116 21.733 1.00 82.12 204 ASN A O 1
ATOM 1582 N N . ILE A 1 205 ? -13.652 11.312 22.074 1.00 82.94 205 ILE A N 1
ATOM 1583 C CA . ILE A 1 205 ? -13.874 11.223 23.524 1.00 82.94 205 ILE A CA 1
ATOM 1584 C C . ILE A 1 205 ? -14.995 10.229 23.879 1.00 82.94 205 ILE A C 1
ATOM 1586 O O . ILE A 1 205 ? -14.941 9.585 24.923 1.00 82.94 205 ILE A O 1
ATOM 1590 N N . GLY A 1 206 ? -15.966 10.045 22.976 1.00 86.12 206 GLY A N 1
ATOM 1591 C CA . GLY A 1 206 ? -17.082 9.108 23.131 1.00 86.12 206 GLY A CA 1
ATOM 1592 C C . GLY A 1 206 ? -16.710 7.620 23.114 1.00 86.12 206 GLY 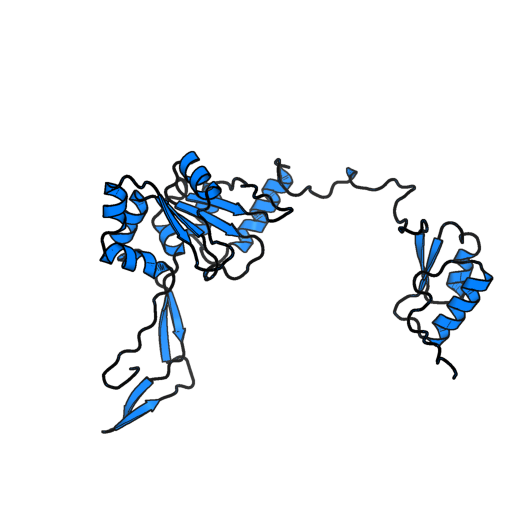A C 1
ATOM 1593 O O . GLY A 1 206 ? -17.533 6.812 23.526 1.00 86.12 206 GLY A O 1
ATOM 1594 N N . TYR A 1 207 ? -15.498 7.237 22.692 1.00 86.25 207 TYR A N 1
ATOM 1595 C CA . TYR A 1 207 ? -15.042 5.837 22.761 1.00 86.25 207 TYR A CA 1
ATOM 1596 C C . TYR A 1 207 ? -14.460 5.446 24.123 1.00 86.25 207 TYR A C 1
ATOM 1598 O O . TYR A 1 207 ? -14.084 4.292 24.325 1.00 86.25 207 TYR A O 1
ATOM 1606 N N . GLY A 1 208 ? -14.339 6.391 25.058 1.00 85.31 208 GLY A N 1
ATOM 1607 C CA . GLY A 1 208 ? -13.851 6.089 26.396 1.00 85.31 208 GLY A CA 1
ATOM 1608 C C . GLY A 1 208 ? -14.768 5.098 27.115 1.00 85.31 208 GLY A C 1
ATOM 1609 O O . GLY A 1 208 ? -15.974 5.309 27.200 1.00 85.31 208 GLY A O 1
ATOM 1610 N N . SER A 1 209 ? -14.193 4.036 27.679 1.00 86.12 2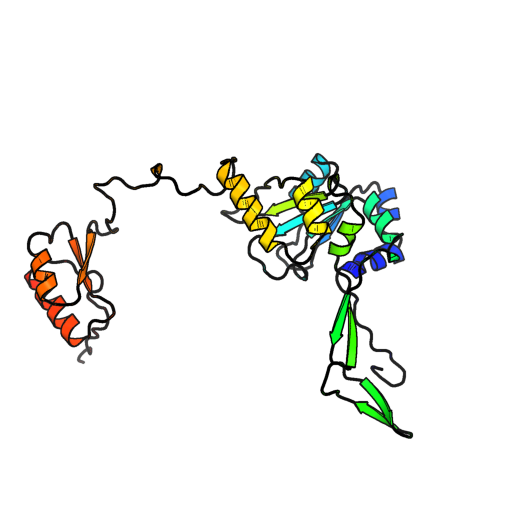09 SER A N 1
ATOM 1611 C CA . SER A 1 209 ? -14.914 3.152 28.601 1.00 86.12 209 SER A CA 1
ATOM 1612 C C . SER A 1 209 ? -15.361 3.915 29.853 1.00 86.12 209 SER A C 1
ATOM 1614 O O . SER A 1 209 ? -14.694 4.871 30.269 1.00 86.12 209 SER A O 1
ATOM 1616 N N . ASP A 1 210 ? -16.454 3.469 30.483 1.00 89.31 210 ASP A N 1
ATOM 1617 C CA . ASP A 1 210 ? -16.940 4.045 31.742 1.00 89.31 210 ASP A CA 1
ATOM 1618 C C . ASP A 1 210 ? -15.808 4.111 32.780 1.00 89.31 210 ASP A C 1
ATOM 1620 O O . ASP A 1 210 ? -14.999 3.191 32.913 1.00 89.31 210 ASP A O 1
ATOM 1624 N N . LYS A 1 211 ? -15.749 5.200 33.553 1.00 88.19 211 LYS A N 1
ATOM 1625 C CA . LYS A 1 211 ? -14.721 5.430 34.579 1.00 88.19 211 LYS A CA 1
ATOM 1626 C C . LYS A 1 211 ? -14.626 4.261 35.561 1.00 88.19 211 LYS A C 1
ATOM 1628 O O . LYS A 1 211 ? -13.538 3.978 36.062 1.00 88.19 211 LYS A O 1
ATOM 1633 N N . LYS A 1 212 ? -15.750 3.587 35.826 1.00 87.12 212 LYS A N 1
ATOM 1634 C CA . LYS A 1 212 ? -15.811 2.421 36.711 1.00 87.12 212 LYS A CA 1
ATOM 1635 C C . LYS A 1 212 ? -15.120 1.194 36.128 1.00 87.12 212 LYS A C 1
ATOM 1637 O O . LYS A 1 212 ? -14.481 0.493 36.897 1.00 87.12 212 LYS A O 1
ATOM 1642 N N . THR A 1 213 ? -15.223 0.945 34.823 1.00 86.62 213 THR A N 1
ATOM 1643 C CA . THR A 1 213 ? -14.700 -0.264 34.151 1.00 86.62 213 THR A CA 1
ATOM 1644 C C . THR A 1 213 ? -13.402 -0.016 33.381 1.00 86.62 213 THR A C 1
ATOM 1646 O O . THR A 1 213 ? -12.737 -0.953 32.941 1.00 86.62 213 THR A O 1
ATOM 1649 N N . ARG A 1 214 ? -12.98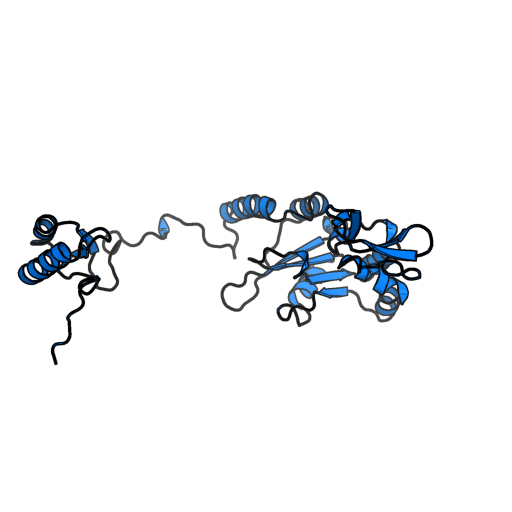1 1.245 33.255 1.00 88.75 214 ARG A N 1
ATOM 1650 C CA . ARG A 1 214 ? -11.713 1.625 32.636 1.00 88.75 214 ARG A CA 1
ATOM 1651 C C . ARG A 1 214 ? -10.535 0.949 33.355 1.00 88.75 214 ARG A C 1
ATOM 1653 O O . ARG A 1 214 ? -10.443 0.984 34.583 1.00 88.75 214 ARG A O 1
ATOM 1660 N N . HIS A 1 215 ? -9.609 0.398 32.569 1.00 89.69 215 HIS A N 1
ATOM 1661 C CA . HIS A 1 215 ? -8.375 -0.274 33.018 1.00 89.69 215 HIS A CA 1
ATOM 1662 C C . HIS A 1 215 ? -8.542 -1.640 33.702 1.00 89.69 215 HIS A C 1
ATOM 1664 O O . HIS A 1 215 ? -7.564 -2.161 34.239 1.00 89.69 215 HIS A O 1
ATOM 1670 N N . TYR A 1 216 ? -9.736 -2.231 33.676 1.00 92.38 216 TYR A N 1
ATOM 1671 C CA . TYR A 1 216 ? -9.902 -3.621 34.090 1.00 92.38 216 TYR A CA 1
ATOM 1672 C C . TYR A 1 216 ? -9.345 -4.578 33.038 1.00 92.38 216 TYR A C 1
ATOM 1674 O O . TYR A 1 216 ? -9.487 -4.363 31.834 1.00 92.38 216 TYR A O 1
ATOM 1682 N N . LEU A 1 217 ? -8.704 -5.639 33.513 1.00 90.56 217 LEU A N 1
ATOM 1683 C CA . LEU A 1 217 ? -8.285 -6.773 32.708 1.00 90.56 217 LEU A CA 1
ATOM 1684 C C . LEU A 1 217 ? -9.444 -7.783 32.600 1.00 90.56 217 LEU A C 1
ATOM 1686 O O . LEU A 1 217 ? -10.382 -7.736 33.398 1.00 90.56 217 LEU A O 1
ATOM 1690 N N . PRO A 1 218 ? -9.372 -8.751 31.668 1.00 90.94 218 PRO A N 1
ATOM 1691 C CA . PRO A 1 218 ? -10.378 -9.813 31.543 1.00 90.94 218 PRO A CA 1
ATOM 1692 C C . PRO A 1 218 ? -10.574 -10.652 32.818 1.00 90.94 218 PRO A C 1
ATOM 1694 O O . PRO A 1 218 ? -11.621 -11.258 33.017 1.00 90.94 218 PRO A O 1
ATOM 1697 N N . ASN A 1 219 ? -9.580 -10.666 33.712 1.00 86.81 219 ASN A N 1
ATOM 1698 C CA . ASN A 1 219 ? -9.653 -11.311 35.025 1.00 86.81 219 ASN A CA 1
ATOM 1699 C C . ASN A 1 219 ? -10.430 -10.490 36.077 1.00 86.81 219 ASN A C 1
ATOM 1701 O O . ASN A 1 219 ? -10.452 -10.888 37.234 1.00 86.81 219 ASN A O 1
ATOM 1705 N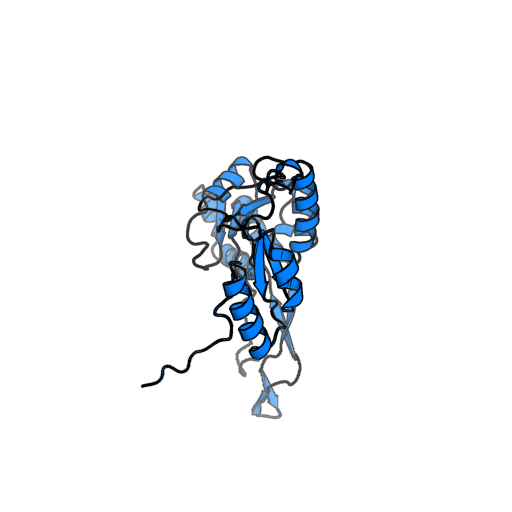 N . HIS A 1 220 ? -11.048 -9.368 35.694 1.00 90.31 220 HIS A N 1
ATOM 1706 C CA . HIS A 1 220 ? -11.789 -8.452 36.568 1.00 90.31 220 HIS A CA 1
ATOM 1707 C C . HIS A 1 220 ? -10.940 -7.733 37.633 1.00 9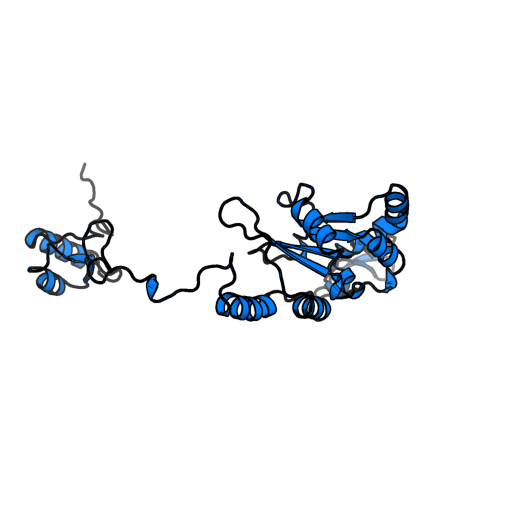0.31 220 HIS A C 1
ATOM 1709 O O . HIS A 1 220 ? -11.489 -7.157 38.568 1.00 90.31 220 HIS A O 1
ATOM 1715 N N . PHE A 1 221 ? -9.619 -7.662 37.449 1.00 93.12 221 PHE A N 1
ATOM 1716 C CA . PHE A 1 221 ? -8.720 -6.855 38.278 1.00 93.12 221 PHE A CA 1
ATOM 1717 C C . PHE A 1 221 ? -8.107 -5.697 37.486 1.00 93.12 221 PHE A C 1
ATOM 1719 O O . PHE A 1 221 ? -7.980 -5.747 36.263 1.00 93.12 221 PHE A O 1
ATOM 1726 N N . LYS A 1 222 ? -7.667 -4.652 38.187 1.00 93.62 222 LYS A N 1
ATOM 1727 C CA . LYS A 1 222 ? -6.780 -3.618 37.641 1.00 93.62 222 LYS A CA 1
ATOM 1728 C C . LYS A 1 222 ? -5.328 -4.026 37.857 1.00 93.62 222 LYS A C 1
ATOM 1730 O O . LYS A 1 222 ? -4.951 -4.417 38.957 1.00 93.62 222 LYS A O 1
ATOM 1735 N N . LYS A 1 223 ? -4.481 -3.911 36.837 1.00 94.25 223 LYS A N 1
ATOM 1736 C CA . LYS A 1 223 ? -3.063 -4.258 36.992 1.00 94.25 223 LYS A CA 1
ATOM 1737 C C . LYS A 1 223 ? -2.279 -3.169 37.718 1.00 94.25 223 LYS A C 1
ATOM 1739 O O . LYS A 1 223 ? -2.422 -1.987 37.412 1.00 94.25 223 LYS A O 1
ATOM 1744 N N . PHE A 1 224 ? -1.410 -3.590 38.626 1.00 94.75 224 PHE A N 1
ATOM 1745 C CA . PHE A 1 224 ? -0.429 -2.757 39.304 1.00 94.75 224 PHE A CA 1
ATOM 1746 C C . PHE A 1 224 ? 0.959 -3.367 39.105 1.00 94.75 224 PHE A C 1
ATOM 1748 O O . PHE A 1 224 ? 1.180 -4.535 39.430 1.00 94.75 224 PHE A O 1
ATOM 1755 N N . VAL A 1 225 ? 1.882 -2.605 38.518 1.00 95.31 225 VAL A N 1
ATOM 1756 C CA . VAL A 1 225 ? 3.230 -3.101 38.216 1.00 95.31 225 VAL A CA 1
ATOM 1757 C C . VAL A 1 225 ? 4.096 -3.006 39.469 1.00 95.31 225 VAL A C 1
ATOM 1759 O O . VAL A 1 225 ? 4.171 -1.939 40.066 1.00 95.31 225 VAL A O 1
ATOM 1762 N N . VAL A 1 226 ? 4.750 -4.108 39.846 1.00 95.38 226 VAL A N 1
ATOM 1763 C CA . VAL A 1 226 ? 5.570 -4.208 41.064 1.00 95.38 226 VAL A CA 1
ATOM 1764 C C . VAL A 1 226 ? 7.026 -4.544 40.746 1.00 95.38 226 VAL A C 1
ATOM 1766 O O . VAL A 1 226 ? 7.329 -5.413 39.921 1.00 95.38 226 VAL A O 1
ATOM 1769 N N . HIS A 1 227 ? 7.942 -3.872 41.436 1.00 94.44 227 HIS A N 1
ATOM 1770 C CA . HIS A 1 227 ? 9.390 -4.049 41.329 1.00 94.44 227 HIS A CA 1
ATOM 1771 C C . HIS A 1 227 ? 10.007 -4.691 42.577 1.00 94.44 227 HIS A C 1
ATOM 1773 O O . HIS A 1 227 ? 11.062 -5.328 42.490 1.00 94.44 227 HIS A O 1
ATOM 1779 N N . ASN A 1 228 ? 9.378 -4.519 43.741 1.00 93.94 228 ASN A N 1
ATOM 1780 C CA . ASN A 1 228 ? 9.875 -5.007 45.023 1.00 93.94 228 ASN A CA 1
ATOM 1781 C C . ASN A 1 228 ? 8.744 -5.568 45.905 1.00 93.94 228 ASN A C 1
ATOM 1783 O O . ASN A 1 228 ? 7.562 -5.441 45.598 1.00 93.94 228 ASN A O 1
ATOM 1787 N N . VAL A 1 229 ? 9.129 -6.203 47.014 1.00 93.19 229 VAL A N 1
ATOM 1788 C CA . VAL A 1 229 ? 8.194 -6.817 47.971 1.00 93.19 229 VAL A CA 1
ATOM 1789 C C . VAL A 1 229 ? 7.405 -5.765 48.766 1.00 93.19 229 VAL A C 1
ATOM 1791 O O . VAL A 1 229 ? 6.256 -6.004 49.115 1.00 93.19 229 VAL A O 1
ATOM 1794 N N . LYS A 1 230 ? 7.979 -4.579 49.014 1.00 93.25 230 LYS A N 1
ATOM 1795 C CA . LYS A 1 230 ? 7.305 -3.491 49.749 1.00 93.25 230 LYS A CA 1
ATOM 1796 C C . LYS A 1 230 ? 6.132 -2.906 48.959 1.00 93.25 230 LYS A C 1
ATOM 1798 O O . LYS A 1 230 ? 5.114 -2.546 49.530 1.00 93.25 230 LYS A O 1
ATOM 1803 N N . GLU A 1 231 ? 6.241 -2.862 47.636 1.00 91.62 231 GLU A N 1
ATOM 1804 C CA . GLU A 1 231 ? 5.173 -2.417 46.740 1.00 91.62 231 GLU A CA 1
ATOM 1805 C C . GLU A 1 231 ? 3.972 -3.368 46.745 1.00 91.62 231 GLU A C 1
ATOM 1807 O O . GLU A 1 231 ? 2.855 -2.941 46.462 1.00 91.62 231 GLU A O 1
ATOM 1812 N N . LEU A 1 232 ? 4.171 -4.634 47.125 1.00 92.06 232 LEU A N 1
ATOM 1813 C CA . LEU A 1 232 ? 3.069 -5.563 47.365 1.00 92.06 232 LEU A CA 1
ATOM 1814 C C . LEU A 1 232 ? 2.260 -5.207 48.613 1.00 92.06 232 LEU A C 1
ATOM 1816 O O . LEU A 1 232 ? 1.068 -5.499 48.667 1.00 92.06 232 LEU A O 1
ATOM 1820 N N . GLU A 1 233 ? 2.882 -4.573 49.608 1.00 90.19 233 GLU A N 1
ATOM 1821 C CA . GLU A 1 233 ? 2.205 -4.219 50.858 1.00 90.19 233 GLU A CA 1
ATOM 1822 C C . GLU A 1 233 ? 1.148 -3.128 50.635 1.00 90.19 233 GLU A C 1
ATOM 1824 O O . GLU A 1 233 ? 0.100 -3.125 51.277 1.00 90.19 233 GLU A O 1
ATOM 1829 N N . LEU A 1 234 ? 1.344 -2.277 49.621 1.00 88.75 234 LEU A N 1
ATOM 1830 C CA . LEU A 1 234 ? 0.340 -1.312 49.154 1.00 88.75 234 LEU A CA 1
ATOM 1831 C C . LEU A 1 234 ? -0.951 -1.999 48.671 1.00 88.75 234 LEU A C 1
ATOM 1833 O O . LEU A 1 234 ? -2.028 -1.408 48.726 1.00 88.75 234 LEU A O 1
ATOM 1837 N N . LEU A 1 235 ? -0.854 -3.248 48.202 1.00 90.94 235 LEU A N 1
ATOM 1838 C CA . LEU A 1 235 ? -1.983 -4.027 47.694 1.00 90.94 235 LEU A CA 1
ATOM 1839 C C . LEU A 1 235 ? -2.694 -4.850 48.777 1.00 90.94 235 LEU A C 1
ATOM 1841 O O . LEU A 1 235 ? -3.733 -5.437 48.481 1.00 90.94 235 LEU A O 1
ATOM 1845 N N . MET A 1 236 ? -2.213 -4.851 50.028 1.00 88.12 236 MET A N 1
ATOM 1846 C CA . MET A 1 236 ? -2.799 -5.638 51.128 1.00 88.12 236 MET A CA 1
ATOM 1847 C C . MET A 1 236 ? -4.286 -5.351 51.340 1.00 88.12 236 MET A C 1
ATOM 1849 O O . MET A 1 236 ? -5.072 -6.263 51.560 1.00 88.12 236 MET A O 1
ATOM 1853 N N . MET A 1 237 ? -4.676 -4.079 51.244 1.00 89.25 237 MET A N 1
ATOM 1854 C CA . MET A 1 237 ? -6.065 -3.640 51.437 1.00 89.25 237 MET A CA 1
ATOM 1855 C C . MET A 1 237 ? -6.872 -3.622 50.131 1.00 89.25 237 MET A C 1
ATOM 1857 O O . MET A 1 237 ? -8.075 -3.367 50.133 1.00 89.25 237 MET A O 1
ATOM 1861 N N . HIS A 1 238 ? -6.216 -3.867 48.997 1.00 90.69 238 HIS A N 1
ATOM 1862 C CA . HIS A 1 238 ? -6.767 -3.679 47.657 1.00 90.69 238 HIS A CA 1
ATOM 1863 C C . HIS A 1 238 ? -6.732 -4.957 46.806 1.00 90.69 238 HIS A C 1
ATOM 1865 O O . HIS A 1 238 ? -6.931 -4.897 45.590 1.00 90.69 238 HIS A O 1
ATOM 1871 N N . ASN A 1 239 ? -6.551 -6.111 47.450 1.00 88.31 239 ASN A N 1
ATOM 1872 C CA . ASN A 1 239 ? -6.407 -7.425 46.826 1.00 88.31 239 ASN A CA 1
ATOM 1873 C C . ASN A 1 239 ? -7.626 -7.884 46.000 1.00 88.31 239 ASN A C 1
ATOM 1875 O O . ASN A 1 239 ? -7.468 -8.689 45.092 1.00 88.31 239 ASN A O 1
ATOM 1879 N N . ARG A 1 240 ? -8.826 -7.337 46.251 1.00 90.50 240 ARG A N 1
ATOM 1880 C CA . ARG A 1 240 ? -10.047 -7.607 45.461 1.00 90.50 240 ARG A CA 1
ATOM 1881 C C . ARG A 1 240 ? -10.180 -6.765 44.192 1.00 90.50 240 ARG A C 1
ATOM 1883 O O . ARG A 1 240 ? -10.938 -7.132 43.303 1.00 90.50 240 ARG A O 1
ATOM 1890 N N . THR A 1 241 ? -9.484 -5.633 44.115 1.00 91.25 241 THR A N 1
ATOM 1891 C CA . THR A 1 241 ? -9.623 -4.675 43.004 1.00 91.25 241 THR A CA 1
ATOM 1892 C C . THR A 1 241 ? -8.399 -4.684 42.098 1.00 91.25 241 THR A C 1
ATOM 1894 O O . THR A 1 241 ? -8.520 -4.433 40.899 1.00 91.25 241 THR A O 1
ATOM 1897 N N . TYR A 1 242 ? -7.218 -4.973 42.650 1.00 94.31 242 TYR A N 1
ATOM 1898 C CA . TYR A 1 242 ? -5.952 -4.920 41.933 1.00 94.31 242 TYR A CA 1
ATOM 1899 C C . TYR A 1 242 ? -5.227 -6.264 41.928 1.00 94.31 242 TYR A C 1
ATOM 1901 O O . TYR A 1 242 ? -5.206 -6.982 42.923 1.00 94.31 242 TYR A O 1
ATOM 1909 N N . CYS A 1 243 ? -4.578 -6.561 40.807 1.00 94.50 243 CYS A N 1
ATOM 1910 C CA . CYS A 1 243 ? -3.654 -7.675 40.652 1.00 94.50 243 CYS A CA 1
ATOM 1911 C C . CYS A 1 243 ? -2.232 -7.148 40.432 1.00 94.50 243 CYS A C 1
ATOM 1913 O O . CYS A 1 243 ? -2.036 -6.111 39.791 1.00 94.50 243 CYS A O 1
ATOM 1915 N N . ALA A 1 244 ? -1.232 -7.886 40.901 1.00 95.56 244 ALA A N 1
ATOM 1916 C CA . ALA A 1 244 ? 0.166 -7.532 40.700 1.00 95.56 244 ALA A CA 1
ATOM 1917 C C . ALA A 1 244 ? 0.693 -8.061 39.350 1.00 95.56 244 ALA A C 1
ATOM 1919 O O . ALA A 1 244 ? 0.434 -9.199 38.946 1.00 95.56 244 ALA A O 1
ATOM 1920 N N . GLU A 1 245 ? 1.464 -7.237 38.646 1.00 95.19 245 GLU A N 1
ATOM 1921 C CA . GLU A 1 245 ? 2.250 -7.610 37.467 1.00 95.19 245 GLU A CA 1
ATOM 1922 C C . GLU A 1 245 ? 3.731 -7.364 37.779 1.00 95.19 245 GLU A C 1
ATOM 1924 O O . GLU A 1 245 ? 4.145 -6.231 38.011 1.00 95.19 245 GLU A O 1
ATOM 1929 N N . ILE A 1 246 ? 4.554 -8.413 37.816 1.00 95.25 246 ILE A N 1
ATOM 1930 C CA . ILE A 1 246 ? 5.973 -8.253 38.152 1.00 95.25 246 ILE A CA 1
ATOM 1931 C C . ILE A 1 246 ? 6.714 -7.627 36.971 1.00 95.25 246 ILE A C 1
ATOM 1933 O O . ILE A 1 246 ? 6.690 -8.170 35.862 1.00 95.25 246 ILE A O 1
ATOM 1937 N N . ALA A 1 247 ? 7.432 -6.531 37.203 1.00 95.25 247 ALA A N 1
ATOM 1938 C CA . ALA A 1 247 ? 8.157 -5.837 36.149 1.00 95.25 247 ALA A CA 1
ATOM 1939 C C . ALA A 1 247 ? 9.216 -6.721 35.457 1.00 95.25 247 ALA A C 1
ATOM 1941 O O . ALA A 1 247 ? 9.834 -7.621 36.043 1.00 95.25 247 ALA A O 1
ATOM 1942 N N . HIS A 1 248 ? 9.455 -6.451 34.171 1.00 93.56 248 HIS A N 1
ATOM 1943 C CA . HIS A 1 248 ? 10.345 -7.252 33.321 1.00 93.56 248 HIS A CA 1
ATOM 1944 C C . HIS A 1 248 ? 11.812 -7.265 33.799 1.00 93.56 248 HIS A C 1
ATOM 1946 O O . HIS A 1 248 ? 12.537 -8.227 33.535 1.00 93.56 248 HIS A O 1
ATOM 1952 N N . ASN A 1 249 ? 12.247 -6.229 34.518 1.00 93.44 249 ASN A N 1
ATOM 1953 C CA . ASN A 1 249 ? 13.616 -6.043 35.004 1.00 93.44 249 ASN A CA 1
ATOM 1954 C C . ASN A 1 249 ? 13.910 -6.749 36.344 1.00 93.44 249 ASN A C 1
ATOM 1956 O O . ASN A 1 249 ? 15.058 -6.782 36.778 1.00 93.44 249 ASN A O 1
ATOM 1960 N N . VAL A 1 250 ? 12.904 -7.335 37.004 1.00 93.06 250 VAL A N 1
ATOM 1961 C CA . VAL A 1 250 ? 13.091 -8.020 38.293 1.00 93.06 250 VAL A CA 1
ATOM 1962 C C . VAL A 1 250 ? 13.780 -9.374 38.089 1.00 93.06 250 VAL A C 1
ATOM 1964 O O . VAL A 1 250 ? 13.334 -10.197 37.277 1.00 93.06 250 VAL A O 1
ATOM 1967 N N . SER A 1 251 ? 14.857 -9.607 38.846 1.00 91.00 251 SER A N 1
ATOM 1968 C CA . SER A 1 251 ? 15.634 -10.852 38.844 1.00 91.00 251 SER A CA 1
ATOM 1969 C C . SER A 1 251 ? 14.843 -12.032 39.419 1.00 91.00 251 SER A C 1
ATOM 1971 O O . SER A 1 251 ? 13.953 -11.857 40.248 1.00 91.00 251 SER A O 1
ATOM 1973 N N . THR A 1 252 ? 15.174 -13.257 39.007 1.00 90.25 252 THR A N 1
ATOM 1974 C CA . THR A 1 252 ? 14.457 -14.492 39.390 1.00 90.25 252 THR A CA 1
ATOM 1975 C C . THR A 1 252 ? 14.369 -14.707 40.901 1.00 90.25 252 THR A C 1
ATOM 1977 O O . THR A 1 252 ? 13.301 -15.049 41.402 1.00 90.25 252 THR A O 1
ATOM 1980 N N . ARG A 1 253 ? 15.448 -14.421 41.642 1.00 89.94 253 ARG A N 1
ATOM 1981 C CA . ARG A 1 253 ? 15.469 -14.504 43.112 1.00 89.94 253 ARG A CA 1
ATOM 1982 C C . ARG A 1 253 ? 14.407 -13.605 43.755 1.00 89.94 253 ARG A C 1
ATOM 1984 O O . ARG A 1 253 ? 13.600 -14.086 44.539 1.00 89.94 253 ARG A O 1
ATOM 1991 N N . LYS A 1 254 ? 14.348 -12.329 43.355 1.00 92.25 254 LYS A N 1
ATOM 1992 C CA . LYS A 1 254 ? 13.335 -11.382 43.853 1.00 92.25 254 LYS A CA 1
ATOM 1993 C C . LYS A 1 254 ? 11.925 -11.736 43.380 1.00 92.25 254 LYS A C 1
ATOM 1995 O O . LYS A 1 254 ? 10.969 -11.505 44.107 1.00 92.25 254 LYS A O 1
ATOM 2000 N N . ARG A 1 255 ? 11.774 -12.320 42.184 1.00 93.81 255 ARG A N 1
ATOM 2001 C CA . ARG A 1 255 ? 10.472 -12.815 41.702 1.00 93.81 255 ARG A CA 1
ATOM 2002 C C . ARG A 1 255 ? 9.913 -13.901 42.615 1.00 93.81 255 ARG A C 1
ATOM 2004 O O . ARG A 1 255 ? 8.728 -13.853 42.917 1.00 93.81 255 ARG A O 1
ATOM 2011 N N . LYS A 1 256 ? 10.753 -14.832 43.080 1.00 92.00 256 LYS A N 1
ATOM 2012 C CA . LYS A 1 256 ? 10.350 -15.872 44.037 1.00 92.00 256 LYS A CA 1
ATOM 2013 C C . LYS A 1 256 ? 9.840 -15.255 45.345 1.00 92.00 256 LYS A C 1
ATOM 2015 O O . LYS A 1 256 ? 8.721 -15.550 45.744 1.00 92.00 256 LYS A O 1
ATOM 2020 N N . GLU A 1 257 ? 10.598 -14.322 45.923 1.00 93.56 257 GLU A N 1
ATOM 2021 C CA . GLU A 1 257 ? 10.212 -13.595 47.147 1.00 93.56 257 GLU A CA 1
ATOM 2022 C C . GLU A 1 257 ? 8.886 -12.828 46.976 1.00 93.56 257 GLU A C 1
ATOM 2024 O O . GLU A 1 257 ? 8.019 -12.861 47.847 1.00 93.56 257 GLU A O 1
ATOM 2029 N N . ILE A 1 258 ? 8.693 -12.171 45.826 1.00 94.38 258 ILE A N 1
ATOM 2030 C CA . ILE A 1 258 ? 7.447 -11.466 45.494 1.00 94.38 258 ILE A CA 1
ATOM 2031 C C . ILE A 1 258 ? 6.271 -12.443 45.386 1.00 94.38 258 ILE A C 1
ATOM 2033 O O . ILE A 1 258 ? 5.202 -12.156 45.913 1.00 94.38 258 ILE A O 1
ATOM 2037 N N . VAL A 1 259 ? 6.450 -13.588 44.724 1.00 94.25 259 VAL A N 1
ATOM 2038 C CA . VAL A 1 259 ? 5.391 -14.594 44.557 1.00 94.25 259 VAL A CA 1
ATOM 2039 C C . VAL A 1 259 ? 5.008 -15.234 45.894 1.00 94.25 259 VAL A C 1
ATOM 2041 O O . VAL A 1 259 ? 3.820 -15.413 46.161 1.00 94.25 259 VAL A O 1
ATOM 2044 N N . GLU A 1 260 ? 5.985 -15.543 46.746 1.00 93.38 260 GLU A N 1
ATOM 2045 C CA . GLU A 1 260 ? 5.751 -16.075 48.094 1.00 93.38 260 GLU A CA 1
ATOM 2046 C C . GLU A 1 260 ? 5.010 -15.063 48.972 1.00 93.38 260 GLU A C 1
ATOM 2048 O O . GLU A 1 260 ? 4.012 -15.405 49.608 1.00 93.38 260 GLU A O 1
ATOM 2053 N N . ARG A 1 261 ? 5.431 -13.791 48.953 1.00 94.69 261 ARG A N 1
ATOM 2054 C CA . ARG A 1 261 ? 4.731 -12.730 49.685 1.00 94.69 261 ARG A CA 1
ATOM 2055 C C . ARG A 1 261 ? 3.325 -12.481 49.136 1.00 94.69 261 ARG A C 1
ATOM 2057 O O . ARG A 1 261 ? 2.407 -12.273 49.923 1.00 94.69 261 ARG A O 1
ATOM 2064 N N . ALA A 1 262 ? 3.131 -12.537 47.817 1.00 94.81 262 ALA A N 1
ATOM 2065 C CA . ALA A 1 262 ? 1.817 -12.386 47.188 1.00 94.81 262 ALA A CA 1
ATOM 2066 C C . ALA A 1 262 ? 0.827 -13.444 47.676 1.00 94.81 262 ALA A C 1
ATOM 2068 O O . ALA A 1 262 ? -0.325 -13.121 47.952 1.00 94.81 262 ALA A O 1
ATOM 2069 N N . ALA A 1 263 ? 1.292 -14.689 47.819 1.00 93.19 263 ALA A N 1
ATOM 2070 C CA . ALA A 1 263 ? 0.481 -15.791 48.319 1.00 93.19 263 ALA A CA 1
ATOM 2071 C C . ALA A 1 263 ? 0.046 -15.578 49.778 1.00 93.19 263 ALA A C 1
ATOM 2073 O O . ALA A 1 263 ? -1.083 -15.904 50.125 1.00 93.19 263 ALA A O 1
ATOM 2074 N N . GLN A 1 264 ? 0.904 -14.988 50.619 1.00 93.62 264 GLN A N 1
ATOM 2075 C CA . GLN A 1 264 ? 0.554 -14.651 52.007 1.00 93.62 264 GLN A CA 1
ATOM 2076 C C . GLN A 1 264 ? -0.508 -13.546 52.100 1.00 93.62 264 GLN A C 1
ATOM 2078 O O . GLN A 1 264 ? -1.310 -13.543 53.028 1.00 93.62 264 GLN A O 1
ATOM 2083 N N . LEU A 1 265 ? -0.485 -12.593 51.165 1.00 91.69 265 LEU A N 1
ATOM 2084 C CA . LEU A 1 265 ? -1.377 -11.429 51.142 1.00 91.69 265 LEU A CA 1
ATOM 2085 C C . LEU A 1 265 ? -2.650 -11.649 50.302 1.00 91.69 265 LEU A C 1
ATOM 2087 O O . LEU A 1 265 ? -3.447 -10.724 50.154 1.00 91.69 265 LEU A O 1
ATOM 2091 N N . ASP A 1 266 ? -2.826 -12.851 49.744 1.00 92.19 266 ASP A N 1
ATOM 2092 C CA . ASP A 1 266 ? -3.909 -13.210 48.819 1.00 92.19 266 ASP A CA 1
ATOM 2093 C C . ASP A 1 266 ? -4.024 -12.245 47.620 1.00 92.19 266 ASP A C 1
ATOM 2095 O O . ASP A 1 266 ? -5.103 -11.816 47.216 1.00 92.19 266 ASP A O 1
ATOM 2099 N N . VAL A 1 267 ? -2.874 -11.845 47.062 1.00 93.88 267 VAL A N 1
ATOM 2100 C CA . VAL A 1 267 ? -2.801 -10.975 45.880 1.00 93.88 267 VAL A CA 1
ATOM 2101 C C . VAL A 1 267 ? -2.563 -11.823 44.634 1.00 93.88 267 VAL A C 1
ATOM 2103 O O . VAL A 1 267 ? -1.567 -12.542 44.522 1.00 93.88 267 VAL A O 1
ATOM 2106 N N . VAL A 1 268 ? -3.446 -11.689 43.643 1.00 93.06 268 VAL A N 1
ATOM 2107 C CA . VAL A 1 268 ? -3.313 -12.386 42.358 1.00 93.06 268 VAL A CA 1
ATOM 2108 C C . VAL A 1 268 ? -2.158 -11.786 41.553 1.00 93.06 268 VAL A C 1
ATOM 2110 O O . VAL A 1 268 ? -2.151 -10.590 41.253 1.00 93.06 268 VAL A O 1
ATOM 2113 N N . VAL A 1 269 ? -1.195 -12.624 41.159 1.00 93.69 269 VAL A N 1
ATOM 2114 C CA . VAL A 1 269 ? -0.063 -12.240 40.298 1.00 93.69 269 VAL A CA 1
ATOM 2115 C C . VAL A 1 269 ? -0.292 -12.759 38.881 1.00 93.69 269 VAL A C 1
ATOM 2117 O O . VAL A 1 269 ? -0.396 -13.965 38.667 1.00 93.69 269 VAL A O 1
ATOM 2120 N N . THR A 1 270 ? -0.320 -11.858 37.901 1.00 93.69 270 THR A N 1
ATOM 2121 C CA . THR A 1 270 ? -0.596 -12.187 36.487 1.00 93.69 270 THR A CA 1
ATOM 2122 C C . THR A 1 270 ? 0.497 -13.042 35.844 1.00 93.69 270 THR A C 1
ATOM 2124 O O . THR A 1 270 ? 0.209 -14.006 35.143 1.00 93.69 270 THR A O 1
ATOM 2127 N N . ASN A 1 271 ? 1.765 -12.729 36.110 1.00 93.31 271 ASN A N 1
ATOM 2128 C CA . ASN A 1 271 ? 2.931 -13.384 35.518 1.00 93.31 271 ASN A CA 1
ATOM 2129 C C . ASN A 1 271 ? 3.693 -14.267 36.523 1.00 93.31 271 ASN A C 1
ATOM 2131 O O . ASN A 1 271 ? 4.925 -14.281 36.541 1.00 93.31 271 ASN A O 1
ATOM 2135 N N . LYS A 1 272 ? 2.956 -15.025 37.348 1.00 88.06 272 LYS A N 1
ATOM 2136 C CA . LYS A 1 272 ? 3.496 -15.843 38.452 1.00 88.06 272 LYS A CA 1
ATOM 2137 C C . LYS A 1 272 ? 4.583 -16.840 38.020 1.00 88.06 272 LYS A C 1
ATOM 2139 O O . LYS A 1 272 ? 5.576 -16.995 38.719 1.00 88.06 272 LYS A O 1
ATOM 2144 N N . LEU A 1 273 ? 4.410 -17.493 36.870 1.00 86.44 273 LEU A N 1
ATOM 2145 C CA . LEU A 1 273 ? 5.308 -18.553 36.376 1.00 86.44 273 LEU A CA 1
ATOM 2146 C C . LEU A 1 273 ? 6.514 -18.018 35.581 1.00 86.44 273 LEU A C 1
ATOM 2148 O O . LEU A 1 273 ? 7.385 -18.771 35.151 1.00 86.44 273 LEU A O 1
ATOM 2152 N N . ALA A 1 274 ? 6.586 -16.708 35.343 1.00 83.81 274 ALA A N 1
ATOM 2153 C CA . ALA A 1 274 ? 7.584 -16.147 34.446 1.00 83.81 274 ALA A CA 1
ATOM 2154 C C . ALA A 1 274 ? 9.004 -16.231 35.040 1.00 83.81 274 ALA A C 1
ATOM 2156 O O . ALA A 1 274 ? 9.313 -15.556 36.027 1.00 83.81 274 ALA A O 1
ATOM 2157 N N . ARG A 1 275 ? 9.892 -16.970 34.353 1.00 78.12 275 ARG A N 1
ATOM 2158 C CA . ARG A 1 275 ? 11.316 -17.213 34.688 1.00 78.12 275 ARG A CA 1
ATOM 2159 C C . ARG A 1 275 ? 11.572 -18.102 35.915 1.00 78.12 275 ARG A C 1
ATOM 2161 O O . ARG A 1 275 ? 12.721 -18.218 36.334 1.00 78.12 275 ARG A O 1
ATOM 2168 N N . LEU A 1 276 ? 10.538 -18.723 36.476 1.00 72.50 276 LEU A N 1
ATOM 2169 C CA . LEU A 1 276 ? 10.665 -19.722 37.535 1.00 72.50 276 LEU A CA 1
ATOM 2170 C C . LEU A 1 276 ? 10.410 -21.092 36.897 1.00 72.50 276 LEU A C 1
ATOM 2172 O O . LEU A 1 276 ? 9.270 -21.430 36.606 1.00 72.50 276 LEU A O 1
ATOM 2176 N N . ARG A 1 277 ? 11.477 -21.845 36.608 1.00 69.31 277 ARG A N 1
ATOM 2177 C CA . ARG A 1 277 ? 11.378 -23.266 36.246 1.00 69.31 277 ARG A CA 1
ATOM 2178 C C . ARG A 1 277 ? 11.645 -24.082 37.505 1.00 69.31 277 ARG A C 1
ATOM 2180 O O . ARG A 1 277 ? 12.666 -23.858 38.151 1.00 69.31 277 ARG A O 1
ATOM 2187 N N . SER A 1 278 ? 10.743 -24.989 37.854 1.00 63.97 278 SER A N 1
ATOM 2188 C CA . SER A 1 278 ? 11.066 -26.114 38.729 1.00 63.97 278 SER A CA 1
ATOM 2189 C C . SER A 1 278 ? 11.918 -27.098 37.927 1.00 63.97 278 SER A C 1
ATOM 2191 O O . SER A 1 278 ? 11.591 -27.392 36.778 1.00 63.97 278 SER A O 1
ATOM 2193 N N . GLN A 1 279 ? 13.027 -27.565 38.499 1.00 59.97 279 GLN A N 1
ATOM 2194 C CA . GLN A 1 279 ? 13.566 -28.863 38.103 1.00 59.97 279 GLN A CA 1
ATOM 2195 C C . GLN A 1 279 ? 12.511 -29.879 38.559 1.00 59.97 279 GLN A C 1
ATOM 2197 O O . GLN A 1 279 ? 12.105 -29.844 39.719 1.00 59.97 279 GLN A O 1
ATOM 2202 N N . GLU A 1 280 ? 11.958 -30.657 37.632 1.00 48.38 280 GLU A N 1
ATOM 2203 C CA . GLU A 1 280 ? 11.197 -31.852 37.992 1.00 48.38 280 GLU A CA 1
ATOM 2204 C C . GLU A 1 280 ? 12.224 -32.835 38.563 1.00 48.38 280 GLU A C 1
ATOM 2206 O O . GLU A 1 280 ? 13.135 -33.248 37.847 1.00 48.38 280 GLU A O 1
ATOM 2211 N N . ASP A 1 281 ? 12.154 -33.088 39.870 1.00 47.22 281 ASP A N 1
ATOM 2212 C CA . ASP A 1 281 ? 12.933 -34.138 40.523 1.00 47.22 281 ASP A CA 1
ATOM 2213 C C . ASP A 1 281 ? 12.317 -35.495 40.120 1.00 47.22 281 ASP A C 1
ATOM 2215 O O . ASP A 1 281 ? 11.114 -35.697 40.313 1.00 47.22 281 ASP A O 1
ATOM 2219 N N . GLU A 1 282 ? 13.127 -36.373 39.510 1.00 36.75 282 GLU A N 1
ATOM 2220 C CA . GLU A 1 282 ? 12.834 -37.808 39.299 1.00 36.75 282 GLU A CA 1
ATOM 2221 C C . GLU A 1 282 ? 12.651 -38.563 40.625 1.00 36.75 282 GLU A C 1
ATOM 2223 O O . GLU A 1 282 ? 13.400 -38.275 41.591 1.00 36.75 282 GLU A O 1
#